Protein AF-A0A7X7E5W5-F1 (afdb_monomer)

Mean predicted aligned error: 4.31 Å

Solvent-accessible surface area (backbone atoms only — not comparable to full-atom values): 12083 Å² total; per-residue (Å²): 120,80,48,77,47,75,42,84,44,44,31,52,87,78,63,53,73,48,76,42,73,44,75,49,74,81,66,77,93,74,71,62,32,33,52,72,65,47,54,39,72,72,59,48,65,47,58,82,56,55,51,36,65,40,90,86,75,60,53,36,28,68,50,45,64,56,83,60,76,69,49,54,61,46,54,72,30,71,69,38,53,47,48,61,67,39,81,77,43,53,72,68,24,21,38,26,45,44,27,18,52,45,29,46,75,73,68,37,21,28,62,18,12,49,28,17,44,53,19,17,52,49,17,53,80,71,68,33,58,71,41,18,28,53,24,25,54,54,14,52,55,24,42,54,51,9,51,79,67,77,40,78,78,48,97,41,79,68,52,39,48,46,30,51,32,42,36,27,25,46,46,67,41,40,69,64,19,48,59,51,44,58,57,54,70,74,50,93,71,58,71,70,58,48,38,47,49,54,40,52,49,52,34,46,77,70,67,50,48,71,90,56,45,60,60,63,48,68,70,73,85,123

Secondary structure (DSSP, 8-state):
-EEEEEEEEE-TTT--EEEEEEEEE-----SPPBTT-PPPHHHHHHGGGSSEE-TTT--EESSTT---HHHHHHHHSHHHHHHHT-TTS-HHHHHHHHHHHHHHHTT-HHHHHHHHHHHHHHHHHTT-HHHHHHHHHHHHHHHHHHHHTT---SSSHHHHHHHHHHHHHTTT-HHHHHHHHHHHHTS---HHHHHHHHHHHHHHHTT--S--BTTGGGTT--

Nearest PDB structures (foldseek):
  8rtc-assembly1_A  TM=4.762E-01  e=2.464E+00  Bacillus phage phi3T
  8rst-assembly1_A-2  TM=4.362E-01  e=2.034E+00  Bacillus phage phi3T
  8rsv-assembly2_B  TM=4.421E-01  e=2.239E+00  Bacillus phage phi3T
  8rsu-assembly1_A  TM=4.436E-01  e=2.986E+00  Bacillus phage phi3T
  1hz4-assembly1_A  TM=3.846E-01  e=5.065E+00  Escherichia coli

pLDDT: mean 93.04, std 10.71, range [35.34, 98.88]

Sequence (222 aa):
MTTVFLAEKQCFACGSKSQYPLVDLNLSIIGPRDLDGRPSLIQRSSVYLWVQRCYCCGYCAPEITQGNNDDLEVIDSPEYQKQLNDPDFPETANTFLCHSMIMTNSELFADAGWAKVFAAWICDDNGYKEAAIKCRRMAFQCFTRAKANNQDFGETPSLEKLYLIDILRRSGDLTQAAALCDKELENTHDEQIINLLCYEQELIDNSDCGCHSTTEAEDEEL

Foldseek 3Di:
DKDWDWDWDAAQQPRDIDIAIDIDDPDDQDDFAWLLRQGDDPSNVCLLRQWDADPPQGQIGSHRNDDDPVLNVLSPDPVLVCLCPPPLFDNSLSSLQSVLSRCVSVVVLLSSLVSLCSSLSRCVVVVSLLSSLVSLVSSLVSVVSCVVVVHDNDPDPLSSLSNNLLSCLLNLVLVVSLVSLVVVCVDDDDPLSNLSSVVSNVCSVVSNSDIGTSCVSVPPPD

Radius of gyration: 18.29 Å; Cα contacts (8 Å, |Δi|>4): 339; chains: 1; bounding box: 50×33×50 Å

Structure (mmCIF, N/CA/C/O backbone):
data_AF-A0A7X7E5W5-F1
#
_entry.id   AF-A0A7X7E5W5-F1
#
loop_
_atom_site.group_PDB
_atom_site.id
_atom_site.type_symbol
_atom_site.label_atom_id
_atom_site.label_alt_id
_atom_site.label_comp_id
_atom_site.label_asym_id
_atom_site.label_entity_id
_atom_site.label_seq_id
_atom_site.pdbx_PDB_ins_code
_atom_site.Cartn_x
_atom_site.Cartn_y
_atom_site.Cartn_z
_atom_site.occupancy
_atom_site.B_iso_or_equiv
_atom_site.auth_seq_id
_atom_site.auth_comp_id
_atom_site.auth_asym_id
_atom_site.auth_atom_id
_atom_site.pdbx_PDB_model_num
ATOM 1 N N . MET A 1 1 ? 18.304 -2.577 21.100 1.00 56.34 1 MET A N 1
ATOM 2 C CA . MET A 1 1 ? 17.292 -3.473 21.702 1.00 56.34 1 MET A CA 1
ATOM 3 C C . MET A 1 1 ? 15.946 -3.005 21.186 1.00 56.34 1 MET A C 1
ATOM 5 O O . MET A 1 1 ? 15.705 -1.808 21.255 1.00 56.34 1 MET A O 1
ATOM 9 N N . THR A 1 2 ? 15.142 -3.895 20.606 1.00 67.62 2 THR A N 1
ATOM 10 C CA . THR A 1 2 ? 13.771 -3.569 20.187 1.00 67.62 2 THR A CA 1
ATOM 11 C C . THR A 1 2 ? 12.850 -3.823 21.365 1.00 67.62 2 THR A C 1
ATOM 13 O O . THR A 1 2 ? 12.832 -4.940 21.883 1.00 67.62 2 THR A O 1
ATOM 16 N N . THR A 1 3 ? 12.106 -2.807 21.786 1.00 76.25 3 THR A N 1
ATOM 17 C CA . THR A 1 3 ? 11.157 -2.928 22.896 1.00 76.25 3 THR A CA 1
ATOM 18 C C . THR A 1 3 ? 9.758 -2.671 22.366 1.00 76.25 3 THR A C 1
ATOM 20 O O . THR A 1 3 ? 9.501 -1.625 21.771 1.00 76.25 3 THR A O 1
ATOM 23 N N . VAL A 1 4 ? 8.860 -3.630 22.590 1.00 81.44 4 VAL A N 1
ATOM 24 C CA . VAL A 1 4 ? 7.424 -3.449 22.373 1.00 81.44 4 VAL A CA 1
ATOM 25 C C . VAL A 1 4 ? 6.782 -3.205 23.730 1.00 81.44 4 VAL A C 1
ATOM 27 O O . VAL A 1 4 ? 6.972 -3.995 24.655 1.00 81.44 4 VAL A O 1
ATOM 30 N N . PHE A 1 5 ? 6.037 -2.114 23.859 1.00 87.50 5 PHE A N 1
ATOM 31 C CA . PHE A 1 5 ? 5.294 -1.789 25.074 1.00 87.50 5 PHE A CA 1
ATOM 32 C C . PHE A 1 5 ? 3.872 -1.353 24.731 1.00 87.50 5 PHE A C 1
ATOM 34 O O . PHE A 1 5 ? 3.592 -0.927 23.614 1.00 87.50 5 PHE A O 1
ATOM 41 N N . LEU A 1 6 ? 2.961 -1.488 25.692 1.00 92.31 6 LEU A N 1
ATOM 42 C CA . LEU A 1 6 ? 1.572 -1.071 25.530 1.00 92.31 6 LEU A CA 1
ATOM 43 C C . LEU A 1 6 ? 1.390 0.344 26.078 1.00 92.31 6 LEU A C 1
ATOM 45 O O . LEU A 1 6 ? 1.790 0.628 27.207 1.00 92.31 6 LEU A O 1
ATOM 49 N N . ALA A 1 7 ? 0.747 1.207 25.299 1.00 93.38 7 ALA A N 1
ATOM 50 C CA . ALA A 1 7 ? 0.337 2.538 25.728 1.00 93.38 7 ALA A CA 1
ATOM 51 C C . ALA A 1 7 ? -1.190 2.653 25.717 1.00 93.38 7 ALA A C 1
ATOM 53 O O . ALA A 1 7 ? -1.835 2.279 24.735 1.00 93.38 7 ALA A O 1
ATOM 54 N N . GLU A 1 8 ? -1.771 3.180 26.799 1.00 96.81 8 GLU A N 1
ATOM 55 C CA . GLU A 1 8 ? -3.183 3.571 26.801 1.00 96.81 8 GLU A CA 1
ATOM 56 C C . GLU A 1 8 ? -3.355 4.812 25.923 1.00 96.81 8 GLU A C 1
ATOM 58 O O . GLU A 1 8 ? -2.690 5.829 26.131 1.00 96.81 8 GLU A O 1
ATOM 63 N N . LYS A 1 9 ? -4.264 4.730 24.954 1.00 97.06 9 LYS A N 1
ATOM 64 C CA . LYS A 1 9 ? -4.629 5.837 24.073 1.00 97.06 9 LYS A CA 1
ATOM 65 C C . LYS A 1 9 ? -6.139 5.965 23.983 1.00 97.06 9 LYS A C 1
ATOM 67 O O . LYS A 1 9 ? -6.868 4.972 24.044 1.00 97.06 9 LYS A O 1
ATOM 72 N N . GLN A 1 10 ? -6.596 7.200 23.821 1.00 97.94 10 GLN A N 1
ATOM 73 C CA . GLN A 1 10 ? -8.000 7.523 23.620 1.00 97.94 10 GLN A CA 1
ATOM 74 C C . GLN A 1 10 ? -8.274 7.713 22.128 1.00 97.94 10 GLN A C 1
ATOM 76 O O . GLN A 1 10 ? -7.600 8.499 21.475 1.00 97.94 10 GLN A O 1
ATOM 81 N N . CYS A 1 11 ? -9.254 6.997 21.587 1.00 98.12 11 CYS A N 1
ATOM 82 C CA . CYS A 1 11 ? -9.654 7.150 20.195 1.00 98.12 11 CYS A CA 1
ATOM 83 C C . CYS A 1 11 ? -10.214 8.555 19.951 1.00 98.12 11 CYS A C 1
ATOM 85 O O . CYS A 1 11 ? -11.138 8.967 20.652 1.00 98.12 11 CYS A O 1
ATOM 87 N N . PHE A 1 12 ? -9.697 9.244 18.934 1.00 97.94 12 PHE A N 1
ATOM 88 C CA . PHE A 1 12 ? -10.188 10.547 18.496 1.00 97.94 12 PHE A CA 1
ATOM 89 C C . PHE A 1 12 ? -11.687 10.506 18.156 1.00 97.94 12 PHE A C 1
ATOM 91 O O . PHE A 1 12 ? -12.447 11.345 18.628 1.00 97.94 12 PHE A O 1
ATOM 98 N N . ALA A 1 13 ? -12.124 9.484 17.411 1.00 97.38 13 ALA A N 1
ATOM 99 C CA . ALA A 1 13 ? -13.479 9.422 16.871 1.00 97.38 13 ALA A CA 1
ATOM 100 C C . ALA A 1 13 ? -14.573 9.128 17.912 1.00 97.38 13 ALA A C 1
ATOM 102 O O . ALA A 1 13 ? -15.611 9.781 17.920 1.00 97.38 13 ALA A O 1
ATOM 103 N N . CYS A 1 14 ? -14.370 8.144 18.796 1.00 97.00 14 CYS A N 1
ATOM 104 C CA . CYS A 1 14 ? -15.405 7.729 19.760 1.00 97.00 14 CYS A CA 1
ATOM 105 C C . CYS A 1 14 ? -15.046 7.974 21.230 1.00 97.00 14 CYS A C 1
ATOM 107 O O . CYS A 1 14 ? -15.838 7.667 22.120 1.00 97.00 14 CYS A O 1
ATOM 109 N N . GLY A 1 15 ? -13.838 8.460 21.523 1.00 97.12 15 GLY A N 1
ATOM 110 C CA . GLY A 1 15 ? -13.382 8.708 22.889 1.00 97.12 15 GLY A CA 1
ATOM 111 C C . GLY A 1 15 ? -13.113 7.452 23.727 1.00 97.12 15 GLY A C 1
ATOM 112 O O . GLY A 1 15 ? -12.778 7.591 24.904 1.00 97.12 15 GLY A O 1
ATOM 113 N N . SER A 1 16 ? -13.241 6.240 23.169 1.00 97.25 16 SER A N 1
ATOM 114 C CA . SER A 1 16 ? -12.939 5.000 23.897 1.00 97.25 16 SER A CA 1
ATOM 115 C C . SER A 1 16 ? -11.441 4.868 24.169 1.00 97.25 16 SER A C 1
ATOM 117 O O . SER A 1 16 ? -10.606 5.274 23.360 1.00 97.25 16 SER A O 1
ATOM 119 N N . LYS A 1 17 ? -11.090 4.302 25.324 1.00 97.50 17 LYS A N 1
ATOM 120 C CA . LYS A 1 17 ? -9.700 4.054 25.713 1.00 97.50 17 LYS A CA 1
ATOM 121 C C . LYS A 1 17 ? -9.331 2.602 25.447 1.00 97.50 17 LYS A C 1
ATOM 123 O O . LYS A 1 17 ? -10.096 1.707 25.794 1.00 97.50 17 LYS A O 1
ATOM 128 N N . SER A 1 18 ? -8.161 2.376 24.861 1.00 95.75 18 SER A N 1
ATOM 129 C CA . SER A 1 18 ? -7.607 1.039 24.642 1.00 95.75 18 SER A CA 1
ATOM 130 C C . SER A 1 18 ? -6.083 1.061 24.746 1.00 95.75 18 SER A C 1
ATOM 132 O O . SER A 1 18 ? -5.466 2.127 24.747 1.00 95.75 18 SER A O 1
ATOM 134 N N . GLN A 1 19 ? -5.480 -0.119 24.842 1.00 94.56 19 GLN A N 1
ATOM 135 C CA . GLN A 1 19 ? -4.034 -0.300 24.853 1.00 94.56 19 GLN A CA 1
ATOM 136 C C . GLN A 1 19 ? -3.538 -0.651 23.453 1.00 94.56 19 GLN A C 1
ATOM 138 O O . GLN A 1 19 ? -4.051 -1.578 22.829 1.00 94.56 19 GLN A O 1
ATOM 143 N N . TYR A 1 20 ? -2.522 0.069 22.984 1.00 93.00 20 TYR A N 1
ATOM 144 C CA . TYR A 1 20 ? -1.916 -0.149 21.674 1.00 93.00 20 TYR A CA 1
ATOM 145 C C . TYR A 1 20 ? -0.440 -0.516 21.819 1.00 93.00 20 TYR A C 1
ATOM 147 O O . TYR A 1 20 ? 0.265 0.125 22.605 1.00 93.00 20 TYR A O 1
ATOM 155 N N . PRO A 1 21 ? 0.040 -1.525 21.074 1.00 90.44 21 PRO A N 1
ATOM 156 C CA . PRO A 1 21 ? 1.461 -1.822 20.986 1.00 90.44 21 PRO A CA 1
ATOM 157 C C . PRO A 1 21 ? 2.198 -0.688 20.274 1.00 90.44 21 PRO A C 1
ATOM 159 O O . PRO A 1 21 ? 1.831 -0.283 19.173 1.00 90.44 21 PRO A O 1
ATOM 162 N N . LEU A 1 22 ? 3.258 -0.196 20.903 1.00 85.25 22 LEU A N 1
ATOM 163 C CA . LEU A 1 22 ? 4.217 0.732 20.322 1.00 85.25 22 LEU A CA 1
ATOM 164 C C . LEU A 1 22 ? 5.571 0.042 20.230 1.00 85.25 22 LEU A C 1
ATOM 166 O O . LEU A 1 22 ? 5.952 -0.716 21.126 1.00 85.25 22 LEU A O 1
ATOM 170 N N . VAL A 1 23 ? 6.292 0.315 19.145 1.00 79.88 23 VAL A N 1
ATOM 171 C CA . VAL A 1 23 ? 7.647 -0.195 18.941 1.00 79.88 23 VAL A CA 1
ATOM 172 C C . VAL A 1 23 ? 8.621 0.961 19.025 1.00 79.88 23 VAL A C 1
ATOM 174 O O . VAL A 1 23 ? 8.535 1.905 18.246 1.00 79.88 23 VAL A O 1
ATOM 177 N N . ASP A 1 24 ? 9.575 0.854 19.941 1.00 71.38 24 ASP A N 1
ATOM 178 C CA . ASP A 1 24 ? 10.776 1.679 19.908 1.00 71.38 24 ASP A CA 1
ATOM 179 C C . ASP A 1 24 ? 11.854 0.945 19.095 1.00 71.38 24 ASP A C 1
ATOM 181 O O . ASP A 1 24 ? 12.419 -0.070 19.529 1.00 71.38 24 ASP A O 1
ATOM 185 N N . LEU A 1 25 ? 12.088 1.430 17.873 1.00 64.56 25 LEU A N 1
ATOM 186 C CA . LEU A 1 25 ? 13.099 0.914 16.957 1.00 64.56 25 LEU A CA 1
ATOM 187 C C . LEU A 1 25 ? 14.353 1.789 17.021 1.00 64.56 25 LEU A C 1
ATOM 189 O O . LEU A 1 25 ? 14.562 2.665 16.193 1.00 64.56 25 LEU A O 1
ATOM 193 N N . ASN A 1 26 ? 15.250 1.480 17.955 1.00 57.84 26 ASN A N 1
ATOM 194 C CA . ASN A 1 26 ? 16.592 2.079 18.007 1.00 57.84 26 ASN A CA 1
ATOM 195 C C . ASN A 1 26 ? 17.573 1.514 16.950 1.00 57.84 26 ASN A C 1
ATOM 197 O O . ASN A 1 26 ? 18.779 1.725 17.053 1.00 57.84 26 ASN A O 1
ATOM 201 N N . LEU A 1 27 ? 17.099 0.732 15.974 1.00 55.81 27 LEU A N 1
ATOM 202 C CA . LEU A 1 27 ? 17.938 0.095 14.954 1.00 55.81 27 LEU A CA 1
ATOM 203 C C . LEU A 1 27 ? 17.779 0.813 13.612 1.00 55.81 27 LEU A C 1
ATOM 205 O O . LEU A 1 27 ? 16.669 0.936 13.093 1.00 55.81 27 LEU A O 1
ATOM 209 N N . SER A 1 28 ? 18.906 1.251 13.050 1.00 55.91 28 SER A N 1
ATOM 210 C CA . SER A 1 28 ? 19.000 1.736 11.675 1.00 55.91 28 SER A CA 1
ATOM 211 C C . SER A 1 28 ? 18.636 0.628 10.684 1.00 55.91 28 SER A C 1
ATOM 213 O O . SER A 1 28 ? 18.890 -0.549 10.946 1.00 55.91 28 SER A O 1
ATOM 215 N N . ILE A 1 29 ? 18.075 1.012 9.535 1.00 58.19 29 ILE A N 1
ATOM 216 C CA . ILE A 1 29 ? 17.839 0.116 8.396 1.00 58.19 29 ILE A CA 1
ATOM 217 C C . ILE A 1 29 ? 19.192 -0.462 7.977 1.00 58.19 29 ILE A C 1
ATOM 219 O O . ILE A 1 29 ? 20.070 0.285 7.555 1.00 58.19 29 ILE A O 1
ATOM 223 N N . ILE A 1 30 ? 19.382 -1.770 8.139 1.00 63.66 30 ILE A N 1
ATOM 224 C CA . ILE A 1 30 ? 20.563 -2.478 7.642 1.00 63.66 30 ILE A CA 1
ATOM 225 C C . ILE A 1 30 ? 20.046 -3.633 6.795 1.00 63.66 30 ILE A C 1
ATOM 227 O O . ILE A 1 30 ? 19.531 -4.606 7.337 1.00 63.66 30 ILE A O 1
ATOM 231 N N . GLY A 1 31 ? 20.172 -3.506 5.479 1.00 71.50 31 GLY A N 1
ATOM 232 C CA . GLY A 1 31 ? 19.811 -4.544 4.518 1.00 71.50 31 GLY A CA 1
ATOM 233 C C . GLY A 1 31 ? 19.056 -3.993 3.308 1.00 71.50 31 GLY A C 1
ATOM 234 O O . GLY A 1 31 ? 18.566 -2.860 3.358 1.00 71.50 31 GLY A O 1
ATOM 235 N N . PRO A 1 32 ? 18.958 -4.790 2.232 1.00 79.25 32 PRO A N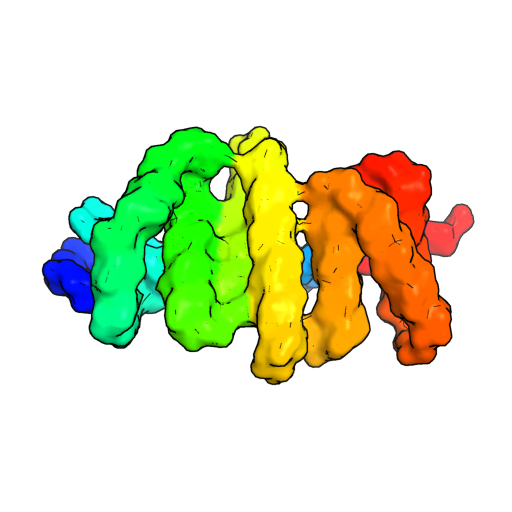 1
ATOM 236 C CA . PRO A 1 32 ? 18.284 -4.390 1.002 1.00 79.25 32 PRO A CA 1
ATOM 237 C C . PRO A 1 32 ? 16.786 -4.161 1.225 1.00 79.25 32 PRO A C 1
ATOM 239 O O . PRO A 1 32 ? 16.224 -4.581 2.243 1.00 79.25 32 PRO A O 1
ATOM 242 N N . ARG A 1 33 ? 16.149 -3.460 0.287 1.00 88.19 33 ARG A N 1
ATOM 243 C CA . ARG A 1 33 ? 14.691 -3.309 0.237 1.00 88.19 33 ARG A CA 1
ATOM 244 C C . ARG A 1 33 ? 14.129 -4.219 -0.852 1.00 88.19 33 ARG A C 1
ATOM 246 O O . ARG A 1 33 ? 14.851 -4.588 -1.777 1.00 88.19 33 ARG A O 1
ATOM 253 N N . ASP A 1 34 ? 12.857 -4.571 -0.734 1.00 91.88 34 ASP A N 1
ATOM 254 C CA . ASP A 1 34 ? 12.120 -5.144 -1.862 1.00 91.88 34 ASP A CA 1
ATOM 255 C C . ASP A 1 34 ? 11.926 -4.050 -2.937 1.00 91.88 34 ASP A C 1
ATOM 257 O O . ASP A 1 34 ? 12.020 -2.854 -2.630 1.00 91.88 34 ASP A O 1
ATOM 261 N N . LEU A 1 35 ? 11.651 -4.435 -4.186 1.00 92.56 35 LEU A N 1
ATOM 262 C CA . LEU A 1 35 ? 11.462 -3.491 -5.303 1.00 92.56 35 LEU A CA 1
ATOM 263 C C . LEU A 1 35 ? 10.273 -2.530 -5.098 1.00 92.56 35 LEU A C 1
ATOM 265 O O . LEU A 1 35 ? 10.297 -1.414 -5.605 1.00 92.56 35 LEU A O 1
ATOM 269 N N . ASP A 1 36 ? 9.293 -2.893 -4.265 1.00 89.44 36 ASP A N 1
ATOM 270 C CA . ASP A 1 36 ? 8.194 -2.015 -3.821 1.00 89.44 36 ASP A CA 1
ATOM 271 C C . ASP A 1 36 ? 8.549 -1.103 -2.627 1.00 89.44 36 ASP A C 1
ATOM 273 O O . ASP A 1 36 ? 7.678 -0.451 -2.044 1.00 89.44 36 ASP A O 1
ATOM 277 N N . GLY A 1 37 ? 9.821 -1.065 -2.226 1.00 88.19 37 GLY A N 1
ATOM 278 C CA . GLY A 1 37 ? 10.315 -0.250 -1.120 1.00 88.19 37 GLY A CA 1
ATOM 279 C C . GLY A 1 37 ? 10.148 -0.887 0.261 1.00 88.19 37 GLY A C 1
ATOM 280 O O . GLY A 1 37 ? 10.499 -0.250 1.263 1.00 88.19 37 GLY A O 1
ATOM 281 N N . ARG A 1 38 ? 9.658 -2.134 0.364 1.00 90.25 38 ARG A N 1
ATOM 282 C CA . ARG A 1 38 ? 9.518 -2.816 1.658 1.00 90.25 38 ARG A CA 1
ATOM 283 C C . ARG A 1 38 ? 10.875 -2.947 2.359 1.00 90.25 38 ARG A C 1
ATOM 285 O O . ARG A 1 38 ? 11.827 -3.458 1.770 1.00 90.25 38 ARG A O 1
ATOM 292 N N . PRO A 1 39 ? 10.997 -2.527 3.632 1.00 87.44 39 PRO A N 1
ATOM 293 C CA . PRO A 1 39 ? 12.255 -2.636 4.356 1.00 87.44 39 PRO A CA 1
ATOM 294 C C . PRO A 1 39 ? 12.566 -4.089 4.736 1.00 87.44 39 PRO A C 1
ATOM 296 O O . PRO A 1 39 ? 11.674 -4.929 4.877 1.00 87.44 39 PRO A O 1
ATOM 299 N N . SER A 1 40 ? 13.842 -4.368 4.983 1.00 84.12 40 SER A N 1
ATOM 300 C CA . SER A 1 40 ? 14.331 -5.659 5.473 1.00 84.12 40 SER A CA 1
ATOM 301 C C . SER A 1 40 ? 14.206 -5.829 6.998 1.00 84.12 40 SER A C 1
ATOM 303 O O . SER A 1 40 ? 13.900 -4.903 7.759 1.00 84.12 40 SER A O 1
ATOM 305 N N . LEU A 1 41 ? 14.461 -7.062 7.454 1.00 79.75 41 LEU A N 1
ATOM 306 C CA . LEU A 1 41 ? 14.620 -7.452 8.862 1.00 79.75 41 LEU A CA 1
ATOM 307 C C . LEU A 1 41 ? 13.454 -7.012 9.777 1.00 79.75 41 LEU A C 1
ATOM 309 O O . LEU A 1 41 ? 12.285 -7.273 9.501 1.00 79.75 41 LEU A O 1
ATOM 313 N N . ILE A 1 42 ? 13.770 -6.399 10.922 1.00 76.50 42 ILE A N 1
ATOM 314 C CA . ILE A 1 42 ? 12.817 -6.095 11.999 1.00 76.50 42 ILE A CA 1
ATOM 315 C C . ILE A 1 42 ? 11.786 -5.050 11.554 1.00 76.50 42 ILE A C 1
ATOM 317 O O . ILE A 1 42 ? 10.633 -5.120 11.977 1.00 76.50 42 ILE A O 1
ATOM 321 N N . GLN A 1 43 ? 12.160 -4.116 10.674 1.00 78.31 43 GLN A N 1
ATOM 322 C CA . GLN A 1 43 ? 11.219 -3.123 10.149 1.00 78.31 43 GLN A CA 1
ATOM 323 C C . GLN A 1 43 ? 10.164 -3.750 9.239 1.00 78.31 43 GLN A C 1
ATOM 325 O O . GLN A 1 43 ? 9.001 -3.364 9.312 1.00 78.31 43 GLN A O 1
ATOM 330 N N . ARG A 1 44 ? 10.527 -4.789 8.472 1.00 86.06 44 ARG A N 1
ATOM 331 C CA . ARG A 1 44 ? 9.563 -5.588 7.699 1.00 86.06 44 ARG A CA 1
ATOM 332 C C . ARG A 1 44 ? 8.418 -6.096 8.571 1.00 86.06 44 ARG A C 1
ATOM 334 O O . ARG A 1 44 ? 7.272 -6.119 8.139 1.00 86.06 44 ARG A O 1
ATOM 341 N N . SER A 1 45 ? 8.753 -6.523 9.789 1.00 85.75 45 SER A N 1
ATOM 342 C CA . SER A 1 45 ? 7.807 -7.105 10.744 1.00 85.75 45 SER A CA 1
ATOM 343 C C . SER A 1 45 ? 7.028 -6.046 11.528 1.00 85.75 45 SER A C 1
ATOM 345 O O . SER A 1 45 ? 5.947 -6.337 12.033 1.00 85.75 45 SER A O 1
ATOM 347 N N . SER A 1 46 ? 7.543 -4.816 11.642 1.00 87.75 46 SER A N 1
ATOM 348 C CA . SER A 1 46 ? 6.873 -3.752 12.398 1.00 87.75 46 SER A CA 1
ATOM 349 C C . SER A 1 46 ? 5.684 -3.139 11.658 1.00 87.75 46 SER A C 1
ATOM 351 O O . SER A 1 46 ? 4.873 -2.480 12.306 1.00 87.75 46 SER A O 1
ATOM 353 N N . VAL A 1 47 ? 5.528 -3.408 10.353 1.00 91.06 47 VAL A N 1
ATOM 354 C CA . VAL A 1 47 ? 4.406 -2.926 9.524 1.00 91.06 47 VAL A CA 1
ATOM 355 C C . VAL A 1 47 ? 3.037 -3.222 10.140 1.00 91.06 47 VAL A C 1
ATOM 357 O O . VAL A 1 47 ? 2.145 -2.383 10.085 1.00 91.06 47 VAL A O 1
ATOM 360 N N . TYR A 1 48 ? 2.886 -4.349 10.843 1.00 92.62 48 TYR A N 1
ATOM 361 C CA . TYR A 1 48 ? 1.648 -4.724 11.541 1.00 92.62 48 TYR A CA 1
ATOM 362 C C . TYR A 1 48 ? 1.197 -3.713 12.607 1.00 92.62 48 TYR A C 1
ATOM 364 O O . TYR A 1 48 ? 0.070 -3.789 13.088 1.00 92.62 48 TYR A O 1
ATOM 372 N N . LEU A 1 49 ? 2.082 -2.796 13.001 1.00 91.69 49 LEU A N 1
ATOM 373 C CA . LEU A 1 49 ? 1.895 -1.855 14.098 1.00 91.69 49 LEU A CA 1
ATOM 374 C C . LEU A 1 49 ? 1.874 -0.394 13.620 1.00 91.69 49 LEU A C 1
ATOM 376 O O . LEU A 1 49 ? 1.734 0.505 14.446 1.00 91.69 49 LEU A O 1
ATOM 380 N N . TRP A 1 50 ? 2.017 -0.136 12.312 1.00 93.25 50 TRP A N 1
ATOM 381 C CA . TRP A 1 50 ? 2.089 1.232 11.775 1.00 93.25 50 TRP A CA 1
ATOM 382 C C . TRP A 1 50 ? 0.732 1.939 11.720 1.00 93.25 50 TRP A C 1
ATOM 384 O O . TRP A 1 50 ? 0.703 3.164 11.689 1.00 93.25 50 TRP A O 1
ATOM 394 N N . VAL A 1 51 ? -0.380 1.196 11.734 1.00 96.44 51 VAL A N 1
ATOM 395 C CA . VAL A 1 51 ? -1.740 1.750 11.814 1.00 96.44 51 VAL A CA 1
ATOM 396 C C . VAL A 1 51 ? -2.489 1.091 12.966 1.00 96.44 51 VAL A C 1
ATOM 398 O O . VAL A 1 51 ? -2.505 -0.129 13.114 1.00 96.44 51 VAL A O 1
ATOM 401 N N . GLN A 1 52 ? -3.113 1.917 13.798 1.00 97.00 52 GLN A N 1
ATOM 402 C CA . GLN A 1 52 ? -3.930 1.513 14.934 1.00 97.00 52 GLN A CA 1
ATOM 403 C C . GLN A 1 52 ? -5.401 1.482 14.520 1.00 97.00 52 GLN A C 1
ATOM 405 O O . GLN A 1 52 ? -5.869 2.390 13.837 1.00 97.00 52 GLN A O 1
ATOM 410 N N . ARG A 1 53 ? -6.137 0.471 14.992 1.00 97.31 53 ARG A N 1
ATOM 411 C CA . ARG A 1 53 ? -7.588 0.335 14.813 1.00 97.31 53 ARG A CA 1
ATOM 412 C C . ARG A 1 53 ? -8.309 0.476 16.148 1.00 97.31 53 ARG A C 1
ATOM 414 O O . ARG A 1 53 ? -7.995 -0.231 17.105 1.00 97.31 53 ARG A O 1
ATOM 421 N N . CYS A 1 54 ? -9.328 1.325 16.207 1.00 97.56 54 CYS A N 1
ATOM 422 C CA . CYS A 1 54 ? -10.243 1.355 17.341 1.00 97.56 54 CYS A CA 1
ATOM 423 C C . CYS A 1 54 ? -11.232 0.182 17.268 1.00 97.56 54 CYS A C 1
ATOM 425 O O . CYS A 1 54 ? -12.043 0.106 16.350 1.00 97.56 54 CYS A O 1
ATOM 427 N N . TYR A 1 55 ? -11.241 -0.685 18.281 1.00 94.38 55 TYR A N 1
ATOM 428 C CA . TYR A 1 55 ? -12.187 -1.808 18.366 1.00 94.38 55 TYR A CA 1
ATOM 429 C C . TYR A 1 55 ? -13.638 -1.403 18.680 1.00 94.38 55 TYR A C 1
ATOM 431 O O . TYR A 1 55 ? -14.534 -2.233 18.581 1.00 94.38 55 TYR A O 1
ATOM 439 N N . CYS A 1 56 ? -13.879 -0.149 19.078 1.00 96.19 56 CYS A N 1
ATOM 440 C CA . CYS A 1 56 ? -15.222 0.348 19.382 1.00 96.19 56 CYS A CA 1
ATOM 441 C C . CYS A 1 56 ? -15.931 0.895 18.133 1.00 96.19 56 CYS A C 1
ATOM 443 O O . CYS A 1 56 ? -17.058 0.503 17.855 1.00 96.19 56 CYS A O 1
ATOM 445 N N . CYS A 1 57 ? -15.273 1.781 17.372 1.00 96.31 57 CYS A N 1
ATOM 446 C CA . CYS A 1 57 ? -15.879 2.448 16.209 1.00 96.31 57 CYS A CA 1
ATOM 447 C C . CYS A 1 57 ? -15.222 2.117 14.863 1.00 96.31 57 CYS A C 1
ATOM 449 O O . CYS A 1 57 ? -15.708 2.552 13.827 1.00 96.31 57 CYS A O 1
ATOM 451 N N . GLY A 1 58 ? -14.107 1.386 14.853 1.00 97.31 58 GLY A N 1
ATOM 452 C CA . GLY A 1 58 ? -13.411 1.027 13.620 1.00 97.31 58 GLY A CA 1
ATOM 453 C C . GLY A 1 58 ? -12.445 2.073 13.071 1.00 97.31 58 GLY A C 1
ATOM 454 O O . GLY A 1 58 ? -11.766 1.751 12.108 1.00 97.31 58 GLY A O 1
ATOM 455 N N . TYR A 1 59 ? -12.325 3.265 13.673 1.00 98.38 59 TYR A N 1
ATOM 456 C CA . TYR A 1 59 ? -11.389 4.310 13.225 1.00 98.38 59 TYR A CA 1
ATOM 457 C C . TYR A 1 59 ? -9.951 3.781 13.099 1.00 98.38 59 TYR A C 1
ATOM 459 O O . TYR A 1 59 ? -9.459 3.114 14.014 1.00 98.38 59 TYR A O 1
ATOM 467 N N . CYS A 1 60 ? -9.294 4.089 11.978 1.00 98.25 60 CYS A N 1
ATOM 468 C CA . CYS A 1 60 ? -7.972 3.577 11.620 1.00 98.25 60 CYS A CA 1
ATOM 469 C C . CYS A 1 60 ? -6.996 4.725 11.328 1.00 98.25 60 CYS A C 1
ATOM 471 O O . CYS A 1 60 ? -7.185 5.465 10.362 1.00 98.25 60 CYS A O 1
ATOM 473 N N . ALA A 1 61 ? -5.937 4.849 12.128 1.00 97.31 61 ALA A N 1
ATOM 474 C CA . ALA A 1 61 ? -4.916 5.886 11.968 1.00 97.31 61 ALA A CA 1
ATOM 475 C C . ALA A 1 61 ? -3.558 5.450 12.551 1.00 97.31 61 ALA A C 1
ATOM 477 O O . ALA A 1 61 ? -3.538 4.674 13.508 1.00 97.31 61 ALA A O 1
ATOM 478 N N . PRO A 1 62 ? -2.418 5.959 12.045 1.00 95.56 62 PRO A N 1
ATOM 479 C CA . PRO A 1 62 ? -1.106 5.746 12.663 1.00 95.56 62 PRO A CA 1
ATOM 480 C C . PRO A 1 62 ? -1.057 6.186 14.129 1.00 95.56 62 PRO A C 1
ATOM 482 O O . PRO A 1 62 ? -0.456 5.528 14.982 1.00 95.56 62 PRO A O 1
ATOM 485 N N . GLU A 1 63 ? -1.764 7.271 14.439 1.00 95.81 63 GLU A N 1
ATOM 486 C CA . GLU A 1 63 ? -1.974 7.761 15.792 1.00 95.81 63 GLU A CA 1
ATOM 487 C C . GLU A 1 63 ? -3.475 7.869 16.073 1.00 95.81 63 GLU A C 1
ATOM 489 O O . GLU A 1 63 ? -4.140 8.788 15.608 1.00 95.81 63 GLU A O 1
ATOM 494 N N . ILE A 1 64 ? -4.021 6.930 16.854 1.00 96.94 64 ILE A N 1
ATOM 495 C CA . ILE A 1 64 ? -5.467 6.840 17.113 1.00 96.94 64 ILE A CA 1
ATOM 496 C C . ILE A 1 64 ? -6.023 8.052 17.875 1.00 96.94 64 ILE A C 1
ATOM 498 O O . ILE A 1 64 ? -7.234 8.272 17.883 1.00 96.94 64 ILE A O 1
ATOM 502 N N . THR A 1 65 ? -5.152 8.812 18.546 1.00 97.31 65 THR A N 1
ATOM 503 C CA . THR A 1 65 ? -5.511 10.044 19.269 1.00 97.31 65 THR A CA 1
ATOM 504 C C . THR A 1 65 ? -5.645 11.263 18.356 1.00 97.31 65 THR A C 1
ATOM 506 O O . THR A 1 65 ? -6.149 12.294 18.801 1.00 97.31 65 THR A O 1
ATOM 509 N N . GLN A 1 66 ? -5.217 11.160 17.096 1.00 96.06 66 GLN A N 1
ATOM 510 C CA . GLN A 1 66 ? -5.240 12.238 16.111 1.00 96.06 66 GLN A CA 1
ATOM 511 C C . GLN A 1 66 ? -6.270 11.951 15.017 1.00 96.06 66 GLN A C 1
ATOM 513 O O . GLN A 1 66 ? -6.492 10.797 14.653 1.00 96.06 66 GLN A O 1
ATOM 518 N N . GLY A 1 67 ? -6.889 13.008 14.497 1.00 94.31 67 GLY A N 1
ATOM 519 C CA . GLY A 1 67 ? -7.874 12.957 13.420 1.00 94.31 67 GLY A CA 1
ATOM 520 C C . GLY A 1 67 ? -8.500 14.326 13.179 1.00 94.31 67 GLY A C 1
ATOM 521 O O . GLY A 1 67 ? -8.174 15.304 13.862 1.00 94.31 67 GLY A O 1
ATOM 522 N N . ASN A 1 68 ? -9.394 14.395 12.204 1.00 92.94 68 ASN A N 1
ATOM 523 C CA . ASN A 1 68 ? -10.209 15.565 11.900 1.00 92.94 68 ASN A CA 1
ATOM 524 C C . ASN A 1 68 ? -11.703 15.187 11.837 1.00 92.94 68 ASN A C 1
ATOM 526 O O . ASN A 1 68 ? -12.068 14.015 11.870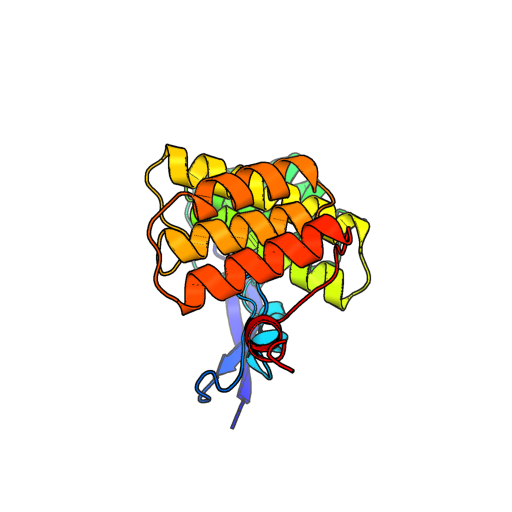 1.00 92.94 68 ASN A O 1
ATOM 530 N N . ASN A 1 69 ? -12.585 16.187 11.792 1.00 92.19 69 ASN A N 1
ATOM 531 C CA . ASN A 1 69 ? -14.030 15.933 11.806 1.00 92.19 69 ASN A CA 1
ATOM 532 C C . ASN A 1 69 ? -14.535 15.243 10.529 1.00 92.19 69 ASN A C 1
ATOM 534 O O . ASN A 1 69 ? -15.507 14.498 10.611 1.00 92.19 69 ASN A O 1
ATOM 538 N N . ASP A 1 70 ? -13.879 15.453 9.388 1.00 94.25 70 ASP A N 1
ATOM 539 C CA . ASP A 1 70 ? -14.274 14.853 8.109 1.00 94.25 70 ASP A CA 1
ATOM 540 C C . ASP A 1 70 ? -14.008 13.337 8.117 1.00 94.25 70 ASP A C 1
ATOM 542 O O . ASP A 1 70 ? -14.746 12.564 7.505 1.00 94.25 70 ASP A O 1
ATOM 546 N N . ASP A 1 71 ? -13.023 12.878 8.898 1.00 95.00 71 ASP A N 1
ATOM 547 C CA . ASP A 1 71 ? -12.764 11.454 9.127 1.00 95.00 71 ASP A CA 1
ATOM 548 C C . ASP A 1 71 ? -13.988 10.737 9.730 1.00 95.00 71 ASP A C 1
ATOM 550 O O . ASP A 1 71 ? -14.200 9.553 9.463 1.00 95.00 71 ASP A O 1
ATOM 554 N N . LEU A 1 72 ? -14.811 11.439 10.525 1.00 95.50 72 LEU A N 1
ATOM 555 C CA . LEU A 1 72 ? -16.010 10.870 11.154 1.00 95.50 72 LEU A CA 1
ATOM 556 C C . LEU A 1 72 ? -17.073 10.500 10.114 1.00 95.50 72 LEU A C 1
ATOM 558 O O . LEU A 1 72 ? -17.711 9.454 10.221 1.00 95.50 72 LEU A O 1
ATOM 562 N N . GLU A 1 73 ? -17.230 11.320 9.076 1.00 95.81 73 GLU A N 1
ATOM 563 C CA . GLU A 1 73 ? -18.162 11.026 7.985 1.00 95.81 73 GLU A CA 1
ATOM 564 C C . GLU A 1 73 ? -17.692 9.813 7.172 1.00 95.81 73 GLU A C 1
ATOM 566 O O . GLU A 1 73 ? -18.499 8.973 6.767 1.00 95.81 73 GLU A O 1
ATOM 571 N N . VAL A 1 74 ? -16.375 9.677 6.981 1.00 97.44 74 VAL A N 1
ATOM 572 C CA . VAL A 1 74 ? -15.785 8.539 6.267 1.00 97.44 74 VAL A CA 1
ATOM 573 C C . VAL A 1 74 ? -16.015 7.237 7.025 1.00 97.44 74 VAL A C 1
ATOM 575 O O . VAL A 1 74 ? -16.423 6.255 6.405 1.00 97.44 74 VAL A O 1
ATOM 578 N N . ILE A 1 75 ? -15.779 7.199 8.342 1.00 97.06 75 ILE A N 1
ATOM 579 C CA . ILE A 1 75 ? -15.949 5.954 9.110 1.00 97.06 75 ILE A CA 1
ATOM 580 C C . ILE A 1 75 ? -17.406 5.496 9.162 1.00 97.06 75 ILE A C 1
ATOM 582 O O . ILE A 1 75 ? -17.652 4.292 9.182 1.00 97.06 75 ILE A O 1
ATOM 586 N N . ASP A 1 76 ? -18.367 6.418 9.134 1.00 96.06 76 ASP A N 1
ATOM 587 C CA . ASP A 1 76 ? -19.794 6.087 9.140 1.00 96.06 76 ASP A CA 1
ATOM 588 C C . ASP A 1 76 ? -20.304 5.638 7.757 1.00 96.06 76 ASP A C 1
ATOM 590 O O . ASP A 1 76 ? -21.415 5.110 7.640 1.00 96.06 76 ASP A O 1
ATOM 594 N N . SER A 1 77 ? -19.497 5.796 6.700 1.00 97.88 77 SER A N 1
ATOM 595 C CA . SER A 1 77 ? -19.888 5.407 5.345 1.00 97.88 77 SER A CA 1
ATOM 596 C C . SER A 1 77 ? -20.073 3.883 5.193 1.00 97.88 77 SER A C 1
ATOM 598 O O . SER A 1 77 ? -19.293 3.088 5.739 1.00 97.88 77 SER A O 1
ATOM 600 N N . PRO A 1 78 ? -21.072 3.428 4.407 1.00 98.12 78 PRO A N 1
ATOM 601 C CA . PRO A 1 78 ? -21.268 2.006 4.123 1.00 98.12 78 PRO A CA 1
ATOM 602 C C . PRO A 1 78 ? -20.045 1.341 3.481 1.00 98.12 78 PRO A C 1
ATOM 604 O O . PRO A 1 78 ? -19.754 0.178 3.761 1.00 98.12 78 PRO A O 1
ATOM 607 N N . GLU A 1 79 ? -19.320 2.066 2.629 1.00 98.25 79 GLU A N 1
ATOM 608 C CA . GLU A 1 79 ? -18.119 1.583 1.953 1.00 98.25 79 GLU A CA 1
ATOM 609 C C . GLU A 1 79 ? -17.006 1.293 2.960 1.00 98.25 79 GLU A C 1
ATOM 611 O O . GLU A 1 79 ? -16.369 0.240 2.883 1.00 98.25 79 GLU A O 1
ATOM 616 N N . TYR A 1 80 ? -16.808 2.189 3.933 1.00 98.56 80 TYR A N 1
ATOM 617 C CA . TYR A 1 80 ? -15.816 2.001 4.985 1.00 98.56 80 TYR A CA 1
ATOM 618 C C . TYR A 1 80 ? -16.170 0.808 5.862 1.00 98.56 80 TYR A C 1
ATOM 620 O O . TYR A 1 80 ? -15.332 -0.062 6.085 1.00 98.56 80 TYR A O 1
ATOM 628 N N . GLN A 1 81 ? -17.423 0.718 6.312 1.00 98.38 81 GLN A N 1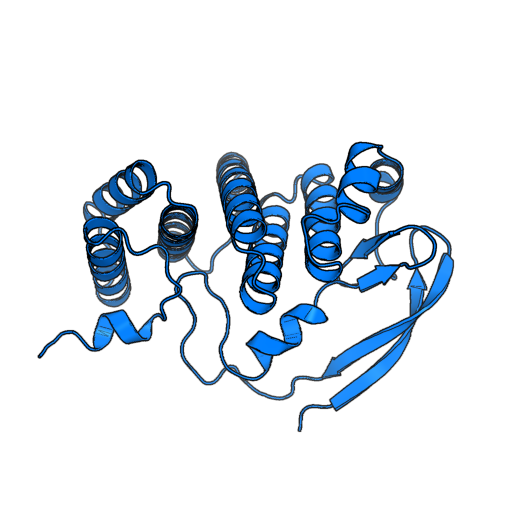
ATOM 629 C CA . GLN A 1 81 ? -17.884 -0.388 7.154 1.00 98.38 81 GLN A CA 1
ATOM 630 C C . GLN A 1 81 ? -17.821 -1.735 6.433 1.00 98.38 81 GLN A C 1
ATOM 632 O O . GLN A 1 81 ? -17.535 -2.761 7.056 1.00 98.38 81 GLN A O 1
ATOM 637 N N . LYS A 1 82 ? -18.039 -1.744 5.114 1.00 98.56 82 LYS A N 1
ATOM 638 C CA . LYS A 1 82 ? -17.840 -2.933 4.290 1.00 98.56 82 LYS A CA 1
ATOM 639 C C . LYS A 1 82 ? -16.369 -3.344 4.262 1.00 98.56 82 LYS A C 1
ATOM 641 O O . LYS A 1 82 ? -16.090 -4.503 4.541 1.00 98.56 82 LYS A O 1
ATOM 646 N N . GLN A 1 83 ? -15.450 -2.420 3.971 1.00 98.69 83 GLN A N 1
ATOM 647 C CA . GLN A 1 83 ? -14.014 -2.721 3.938 1.00 98.69 83 GLN A CA 1
ATOM 648 C C . GLN A 1 83 ? -13.497 -3.167 5.309 1.00 98.69 83 GLN A C 1
ATOM 650 O O . GLN A 1 83 ? -12.764 -4.143 5.405 1.00 98.69 83 GLN A O 1
ATOM 655 N N . LEU A 1 84 ? -13.916 -2.492 6.379 1.00 98.50 84 LEU A N 1
ATOM 656 C CA . LEU A 1 84 ? -13.500 -2.769 7.753 1.00 98.50 84 LEU A CA 1
ATOM 657 C C . LEU A 1 84 ? -13.771 -4.221 8.179 1.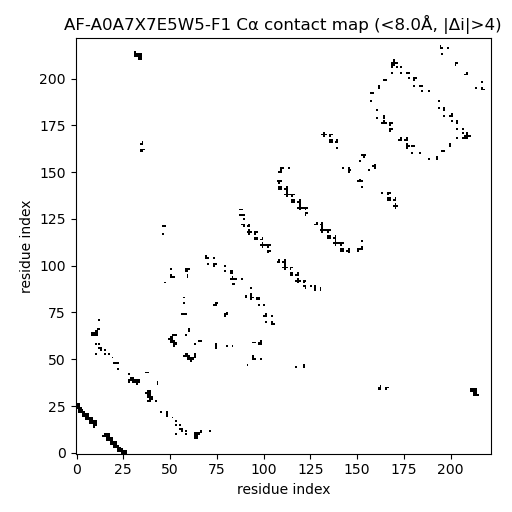00 98.50 84 LEU A C 1
ATOM 659 O O . LEU A 1 84 ? -13.046 -4.779 9.008 1.00 98.50 84 LEU A O 1
ATOM 663 N N . ASN A 1 85 ? -1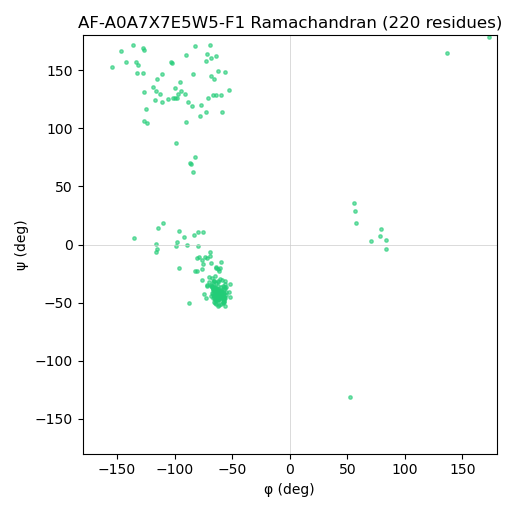4.829 -4.814 7.625 1.00 98.06 85 ASN A N 1
ATOM 664 C CA . ASN A 1 85 ? -15.320 -6.143 7.968 1.00 98.06 85 ASN A CA 1
ATOM 665 C C . ASN A 1 85 ? -15.196 -7.142 6.806 1.00 98.06 85 ASN A C 1
ATOM 667 O O . ASN A 1 85 ? -15.830 -8.196 6.855 1.00 98.06 85 ASN A O 1
ATOM 671 N N . ASP A 1 86 ? -14.421 -6.824 5.764 1.00 98.50 86 ASP A N 1
ATOM 672 C CA . ASP A 1 86 ? -14.292 -7.676 4.582 1.00 98.50 86 ASP A CA 1
ATOM 673 C C . ASP A 1 86 ? -13.449 -8.928 4.903 1.00 98.50 86 ASP A C 1
ATOM 675 O O . ASP A 1 86 ? -12.255 -8.796 5.193 1.00 98.50 86 ASP A O 1
ATOM 679 N N . PRO A 1 87 ? -14.027 -10.145 4.872 1.00 97.94 87 PRO A N 1
ATOM 680 C CA . PRO A 1 87 ? -13.301 -11.370 5.194 1.00 97.94 87 PRO A CA 1
ATOM 681 C C . PRO A 1 87 ? -12.311 -11.802 4.101 1.00 97.94 87 PRO A C 1
ATOM 683 O O . PRO A 1 87 ? -11.503 -12.696 4.352 1.00 97.94 87 PRO A O 1
ATOM 686 N N . ASP A 1 88 ? -12.346 -11.191 2.911 1.00 98.31 88 ASP A N 1
ATOM 687 C CA . ASP A 1 88 ? -11.380 -11.467 1.840 1.00 98.31 88 ASP A CA 1
ATOM 688 C C . ASP A 1 88 ? -9.970 -10.946 2.176 1.00 98.31 88 ASP A C 1
ATOM 690 O O . ASP A 1 88 ? -9.019 -11.248 1.454 1.00 98.31 88 ASP A O 1
ATOM 694 N N . PHE A 1 89 ? -9.820 -10.162 3.248 1.00 98.62 89 PHE A N 1
ATOM 695 C CA . PHE A 1 89 ? -8.568 -9.537 3.663 1.00 98.62 89 PHE A CA 1
ATOM 696 C C . PHE A 1 89 ? -8.253 -9.859 5.134 1.00 98.62 89 PHE A C 1
ATOM 698 O O . PHE A 1 89 ? -9.162 -9.939 5.965 1.00 98.62 89 PHE A O 1
ATOM 705 N N . PRO A 1 90 ? -6.965 -9.968 5.512 1.00 98.25 90 PRO A N 1
ATOM 706 C CA . PRO A 1 90 ? -6.567 -9.965 6.916 1.00 98.25 90 PRO A CA 1
ATOM 707 C C . PRO A 1 90 ? -7.063 -8.710 7.645 1.00 98.25 90 PRO A C 1
ATOM 709 O O . PRO A 1 90 ? -7.079 -7.617 7.079 1.00 98.25 90 PRO A O 1
ATOM 712 N N . GLU A 1 91 ? -7.366 -8.827 8.938 1.00 97.50 91 GLU A N 1
ATOM 713 C CA . GLU A 1 91 ? -7.866 -7.702 9.743 1.00 97.50 91 GLU A CA 1
ATOM 714 C C . GLU A 1 91 ? -6.926 -6.480 9.715 1.00 97.50 91 GLU A C 1
ATOM 716 O O . GLU A 1 91 ? -7.356 -5.331 9.573 1.00 97.50 91 GLU A O 1
ATOM 721 N N . THR A 1 92 ? -5.616 -6.724 9.792 1.00 97.50 92 THR A N 1
ATOM 722 C CA . THR A 1 92 ? -4.603 -5.668 9.696 1.00 97.50 92 THR A CA 1
ATOM 723 C C . THR A 1 92 ? -4.561 -5.051 8.295 1.00 97.50 92 THR A C 1
ATOM 725 O O . THR A 1 92 ? -4.401 -3.841 8.177 1.00 97.50 92 THR A O 1
ATOM 728 N N . ALA A 1 93 ? -4.780 -5.825 7.227 1.00 98.56 93 ALA A N 1
ATOM 729 C CA . ALA A 1 93 ? -4.875 -5.272 5.874 1.00 98.56 93 ALA A CA 1
ATOM 730 C C . ALA A 1 93 ? -6.121 -4.382 5.728 1.00 98.56 93 ALA A C 1
ATOM 732 O O . ALA A 1 93 ? -6.012 -3.273 5.209 1.00 98.56 93 ALA A O 1
ATOM 733 N N . ASN A 1 94 ? -7.270 -4.800 6.274 1.00 98.69 94 ASN A N 1
ATOM 734 C CA . ASN A 1 94 ? -8.471 -3.958 6.342 1.00 98.69 94 ASN A CA 1
ATOM 735 C C . ASN A 1 94 ? -8.212 -2.653 7.093 1.00 98.69 94 ASN A C 1
ATOM 737 O O . ASN A 1 94 ? -8.637 -1.596 6.641 1.00 98.69 94 ASN A O 1
ATOM 741 N N . THR A 1 95 ? -7.454 -2.702 8.189 1.00 98.62 95 THR A N 1
ATOM 742 C CA . THR A 1 95 ? -7.056 -1.509 8.953 1.00 98.62 95 THR A CA 1
ATOM 743 C C . THR A 1 95 ? -6.303 -0.498 8.076 1.00 98.62 95 THR A C 1
ATOM 745 O O . THR A 1 95 ? -6.621 0.693 8.077 1.00 98.62 95 THR A O 1
ATOM 748 N N . PHE A 1 96 ? -5.354 -0.962 7.259 1.00 98.81 96 PHE A N 1
ATOM 749 C CA . PHE A 1 96 ? -4.643 -0.114 6.298 1.00 98.81 96 PHE A CA 1
ATOM 750 C C . PHE A 1 96 ? -5.538 0.397 5.160 1.00 98.81 96 PHE A C 1
ATOM 752 O O . PHE A 1 96 ? -5.456 1.569 4.795 1.00 98.81 96 PHE A O 1
ATOM 759 N N . LEU A 1 97 ? -6.413 -0.445 4.605 1.00 98.88 97 LEU A N 1
ATOM 760 C CA . LEU A 1 97 ? -7.337 -0.041 3.540 1.00 98.88 97 LEU A CA 1
ATOM 761 C C . LEU A 1 97 ? -8.337 1.014 4.029 1.00 98.88 97 LEU A C 1
ATOM 763 O O . LEU A 1 97 ? -8.553 2.014 3.349 1.00 98.88 97 LEU A O 1
ATOM 767 N N . CYS A 1 98 ? -8.868 0.854 5.237 1.00 98.75 98 CYS A N 1
ATOM 768 C CA . CYS A 1 98 ? -9.699 1.848 5.907 1.00 98.75 98 CYS A CA 1
ATOM 769 C C . CYS A 1 98 ? -8.940 3.160 6.145 1.00 98.75 98 CYS A C 1
ATOM 771 O O . CYS A 1 98 ? -9.464 4.233 5.853 1.00 98.75 98 CYS A O 1
ATOM 773 N N . HIS A 1 99 ? -7.687 3.099 6.604 1.00 98.69 99 HIS A N 1
ATOM 774 C CA . HIS A 1 99 ? -6.855 4.298 6.725 1.00 98.69 99 HIS A CA 1
ATOM 775 C C . HIS A 1 99 ? -6.637 4.989 5.364 1.00 98.69 99 HIS A C 1
ATOM 777 O O . HIS A 1 99 ? -6.763 6.207 5.254 1.00 98.69 99 HIS A O 1
ATOM 783 N N . SER A 1 100 ? -6.422 4.216 4.295 1.00 98.75 100 SER A N 1
ATOM 784 C CA . SER A 1 100 ? -6.317 4.732 2.927 1.00 98.75 100 SER A CA 1
ATOM 785 C C . SER A 1 100 ? -7.579 5.475 2.469 1.00 98.75 100 SER A C 1
ATOM 787 O O . SER A 1 100 ? -7.475 6.476 1.759 1.00 98.75 100 SER A O 1
ATOM 789 N N . MET A 1 101 ? -8.773 5.023 2.868 1.00 98.69 101 MET A N 1
ATOM 790 C CA . MET A 1 101 ? -10.034 5.711 2.550 1.00 98.69 101 MET A CA 1
ATOM 791 C C . MET A 1 101 ? -10.108 7.089 3.213 1.00 98.69 101 MET A C 1
ATOM 793 O O . MET A 1 101 ? -10.482 8.056 2.553 1.00 98.69 101 MET A O 1
ATOM 797 N N . ILE A 1 102 ? -9.673 7.192 4.472 1.00 98.38 102 ILE A N 1
ATOM 798 C CA . ILE A 1 102 ? -9.610 8.458 5.217 1.00 98.38 102 ILE A CA 1
ATOM 799 C C . ILE A 1 102 ? -8.627 9.431 4.545 1.00 98.38 102 ILE A C 1
ATOM 801 O O . ILE A 1 102 ? -8.977 10.576 4.258 1.00 98.38 102 ILE A O 1
ATOM 805 N N . MET A 1 103 ? -7.428 8.957 4.190 1.00 98.19 103 MET A N 1
ATOM 806 C CA . MET A 1 103 ? -6.437 9.767 3.465 1.00 98.19 103 MET A CA 1
ATOM 807 C C . MET A 1 103 ? -6.945 10.198 2.082 1.00 98.19 103 MET A C 1
ATOM 809 O O . MET A 1 103 ? -6.749 11.340 1.678 1.00 98.19 103 MET A O 1
ATOM 813 N N . THR A 1 104 ? -7.667 9.321 1.376 1.00 98.00 104 THR A N 1
ATOM 814 C CA . THR A 1 104 ? -8.267 9.644 0.069 1.00 98.00 104 THR A CA 1
ATOM 815 C C . THR A 1 104 ? -9.310 10.759 0.183 1.00 98.00 104 THR A C 1
ATOM 817 O O . THR A 1 104 ? -9.370 11.608 -0.706 1.00 98.00 104 THR A O 1
ATOM 820 N N . ASN A 1 105 ? -10.114 10.771 1.254 1.00 97.31 105 ASN A N 1
ATOM 821 C CA . ASN A 1 105 ? -11.089 11.834 1.519 1.00 97.31 105 ASN A CA 1
ATOM 822 C C . ASN A 1 105 ? -10.410 13.183 1.791 1.00 97.31 105 ASN A C 1
ATOM 824 O O . ASN A 1 105 ? -10.871 14.210 1.311 1.00 97.31 105 ASN A O 1
ATOM 828 N N . SER A 1 106 ? -9.267 13.157 2.479 1.00 96.38 106 SER A N 1
ATOM 829 C CA . SER A 1 106 ? -8.427 14.336 2.738 1.00 96.38 106 SER A CA 1
ATOM 830 C C . SER A 1 106 ? -7.539 14.740 1.548 1.00 96.38 106 SER A C 1
ATOM 832 O O . SER A 1 106 ? -6.624 15.542 1.704 1.00 96.38 106 SER A O 1
ATOM 834 N N . GLU A 1 107 ? -7.761 14.151 0.369 1.00 97.50 107 GLU A N 1
ATOM 835 C CA . GLU A 1 107 ? -6.959 14.341 -0.847 1.00 97.50 107 GLU A CA 1
ATOM 836 C C . GLU A 1 107 ? -5.460 14.012 -0.699 1.00 97.50 107 GLU A C 1
ATOM 838 O O . GLU A 1 107 ? -4.653 14.384 -1.547 1.00 97.50 107 GLU A O 1
ATOM 843 N N . LEU A 1 108 ? -5.072 13.248 0.325 1.00 98.06 108 LEU A N 1
ATOM 844 C CA . LEU A 1 108 ? -3.711 12.750 0.549 1.00 98.06 108 LEU A CA 1
ATOM 845 C C . LEU A 1 108 ? -3.507 11.435 -0.217 1.00 98.06 108 LEU A C 1
ATOM 847 O O . LEU A 1 108 ? -3.465 10.338 0.345 1.00 98.06 108 LEU A O 1
ATOM 851 N N . PHE A 1 109 ? -3.451 11.525 -1.544 1.00 98.62 109 PHE A N 1
ATOM 852 C CA . PHE A 1 109 ? -3.432 10.360 -2.430 1.00 98.62 109 PHE A CA 1
ATOM 853 C C . PHE A 1 109 ? -2.129 9.561 -2.361 1.00 98.62 109 PHE A C 1
ATOM 855 O O . PHE A 1 109 ? -2.178 8.340 -2.520 1.00 98.62 109 PHE A O 1
ATOM 862 N N . ALA A 1 110 ? -0.993 10.220 -2.115 1.00 98.44 110 ALA A N 1
ATOM 863 C CA . ALA A 1 110 ? 0.292 9.550 -1.909 1.00 98.44 110 ALA A CA 1
ATOM 864 C C . ALA A 1 110 ? 0.246 8.633 -0.674 1.00 98.44 110 ALA A C 1
ATOM 866 O O . ALA A 1 110 ? 0.477 7.427 -0.788 1.00 98.44 110 ALA A O 1
ATOM 867 N N . ASP A 1 111 ? -0.163 9.174 0.477 1.00 98.19 111 ASP A N 1
ATOM 868 C CA . ASP A 1 111 ? -0.299 8.418 1.729 1.00 98.19 111 ASP A CA 1
ATOM 869 C C . ASP A 1 111 ? -1.355 7.313 1.611 1.00 98.19 111 ASP A C 1
ATOM 871 O O . ASP A 1 111 ? -1.155 6.178 2.057 1.00 98.19 111 ASP A O 1
ATOM 875 N N . ALA A 1 112 ? -2.468 7.602 0.928 1.00 98.69 112 ALA A N 1
ATOM 876 C CA . ALA A 1 112 ? -3.478 6.600 0.618 1.00 98.69 112 ALA A CA 1
ATOM 877 C C . ALA A 1 112 ? -2.907 5.444 -0.225 1.00 98.69 112 ALA A C 1
ATOM 879 O O . ALA A 1 112 ? -3.268 4.285 0.008 1.00 98.69 112 ALA A O 1
ATOM 880 N N . GLY A 1 113 ? -2.038 5.736 -1.196 1.00 98.62 113 GLY A N 1
ATOM 881 C CA . GLY A 1 113 ? -1.357 4.737 -2.018 1.00 98.62 113 GLY A CA 1
ATOM 882 C C . GLY A 1 113 ? -0.455 3.837 -1.182 1.00 98.62 113 GLY A C 1
ATOM 883 O O . GLY A 1 113 ? -0.599 2.616 -1.233 1.00 98.62 113 GLY A O 1
ATOM 884 N N . TRP A 1 114 ? 0.380 4.423 -0.325 1.00 98.50 114 TRP A N 1
ATOM 885 C CA . TRP A 1 114 ? 1.255 3.669 0.573 1.00 98.50 114 TRP A CA 1
ATOM 886 C C . TRP A 1 114 ? 0.496 2.780 1.548 1.00 98.50 114 TRP A C 1
ATOM 888 O O . TRP A 1 114 ? 0.832 1.607 1.688 1.00 98.50 114 TRP A O 1
ATOM 898 N N . ALA A 1 115 ? -0.592 3.270 2.145 1.00 98.62 115 ALA A N 1
ATOM 899 C CA . ALA A 1 115 ? -1.439 2.437 2.993 1.00 98.62 115 ALA A CA 1
ATOM 900 C C . ALA A 1 115 ? -1.946 1.182 2.247 1.00 98.62 115 ALA A C 1
ATOM 902 O O . ALA A 1 115 ? -1.979 0.091 2.813 1.00 98.62 115 ALA A O 1
ATOM 903 N N . LYS A 1 116 ? -2.267 1.290 0.951 1.00 98.81 116 LYS A N 1
ATOM 904 C CA . LYS A 1 116 ? -2.661 0.138 0.120 1.00 98.81 116 LYS A CA 1
ATOM 905 C C . LYS A 1 116 ? -1.486 -0.787 -0.212 1.00 98.81 116 LYS A C 1
ATOM 907 O O . LYS A 1 116 ? -1.681 -2.000 -0.219 1.00 98.81 116 LYS A O 1
ATOM 912 N N . VAL A 1 117 ? -0.280 -0.259 -0.427 1.00 98.56 117 VAL A N 1
ATOM 913 C CA . VAL A 1 117 ? 0.941 -1.078 -0.566 1.00 98.56 117 VAL A CA 1
ATOM 914 C C . VAL A 1 117 ? 1.194 -1.878 0.715 1.00 98.56 117 VAL A C 1
ATOM 916 O O . VAL A 1 117 ? 1.366 -3.093 0.664 1.00 98.56 117 VAL A O 1
ATOM 919 N N . PHE A 1 118 ? 1.101 -1.238 1.881 1.00 98.38 118 PHE A N 1
ATOM 920 C CA . PHE A 1 118 ? 1.285 -1.904 3.171 1.00 98.38 118 PHE A CA 1
ATOM 921 C C . PHE A 1 118 ? 0.223 -2.983 3.409 1.00 98.38 118 PHE A C 1
ATOM 923 O O . PHE A 1 118 ? 0.546 -4.078 3.866 1.00 98.38 118 PHE A O 1
ATOM 930 N N . ALA A 1 119 ? -1.032 -2.731 3.021 1.00 98.62 119 ALA A N 1
ATOM 931 C CA . ALA A 1 119 ? -2.072 -3.757 3.027 1.00 98.62 119 ALA A CA 1
ATOM 932 C C . ALA A 1 119 ? -1.712 -4.956 2.128 1.00 98.62 119 ALA A C 1
ATOM 934 O O . ALA A 1 119 ? -1.942 -6.099 2.528 1.00 98.62 119 ALA A O 1
ATOM 935 N N . ALA A 1 120 ? -1.109 -4.723 0.955 1.00 98.56 120 ALA A N 1
ATOM 936 C CA . ALA A 1 120 ? -0.646 -5.794 0.073 1.00 98.56 120 ALA A CA 1
ATOM 937 C C . ALA A 1 120 ? 0.457 -6.640 0.729 1.00 98.56 120 ALA A C 1
ATOM 939 O O . ALA A 1 120 ? 0.399 -7.865 0.655 1.00 98.56 120 ALA A O 1
ATOM 940 N N . TRP A 1 121 ? 1.403 -6.013 1.437 1.00 97.56 121 TRP A N 1
ATOM 941 C CA . TRP A 1 121 ? 2.449 -6.722 2.187 1.00 97.56 121 TRP A CA 1
ATOM 942 C C . TRP A 1 121 ? 1.876 -7.623 3.279 1.00 97.56 121 TRP A C 1
ATOM 944 O O . TRP A 1 121 ? 2.289 -8.772 3.414 1.00 97.56 121 TRP A O 1
ATOM 954 N N . ILE A 1 122 ? 0.892 -7.122 4.032 1.00 97.94 122 ILE A N 1
ATOM 955 C CA . ILE A 1 122 ? 0.176 -7.920 5.033 1.00 97.94 122 ILE A CA 1
ATOM 956 C C . ILE A 1 122 ? -0.537 -9.100 4.362 1.00 97.94 122 ILE A C 1
ATOM 958 O O . ILE A 1 122 ? -0.518 -10.214 4.886 1.00 97.94 122 ILE A O 1
ATOM 962 N N . CYS A 1 123 ? -1.161 -8.883 3.203 1.00 98.44 123 CYS A N 1
ATOM 963 C CA . CYS A 1 123 ? -1.819 -9.952 2.460 1.00 98.44 123 CYS A CA 1
ATOM 964 C C . CYS A 1 123 ? -0.822 -11.026 1.999 1.00 98.44 123 CYS A C 1
ATOM 966 O O . CYS A 1 123 ? -1.108 -12.210 2.182 1.00 98.44 123 CYS A O 1
ATOM 968 N N . ASP A 1 124 ? 0.343 -10.639 1.470 1.00 96.94 124 ASP A N 1
ATOM 969 C CA . ASP A 1 124 ? 1.404 -11.573 1.071 1.00 96.94 124 ASP A CA 1
ATOM 970 C C . ASP A 1 124 ? 1.856 -12.442 2.251 1.00 96.94 124 ASP A C 1
ATOM 972 O O . ASP A 1 124 ? 1.860 -13.670 2.152 1.00 96.94 124 ASP A O 1
ATOM 976 N N . ASP A 1 125 ? 2.171 -11.811 3.387 1.00 95.69 125 ASP A N 1
ATOM 977 C CA . ASP A 1 125 ? 2.657 -12.491 4.592 1.00 95.69 125 ASP A CA 1
ATOM 978 C C . ASP A 1 125 ? 1.648 -13.512 5.143 1.00 95.69 125 ASP A C 1
ATOM 980 O O . ASP A 1 125 ? 2.035 -14.511 5.749 1.00 95.69 125 ASP A O 1
ATOM 984 N N . ASN A 1 126 ? 0.351 -13.265 4.936 1.00 96.81 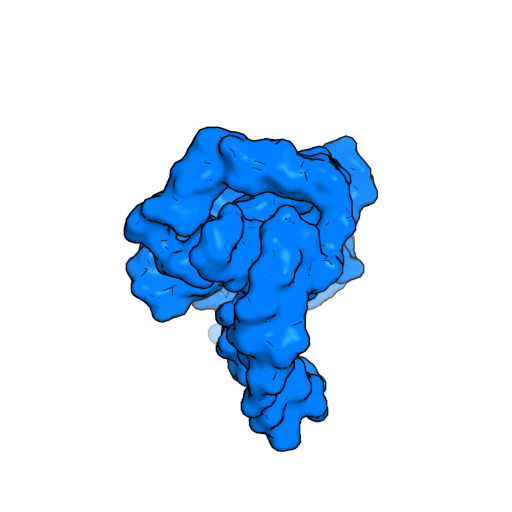126 ASN A N 1
ATOM 985 C CA . ASN A 1 126 ? -0.736 -14.125 5.405 1.00 96.81 126 ASN A CA 1
ATOM 986 C C . ASN A 1 126 ? -1.268 -15.077 4.315 1.00 96.81 126 ASN A C 1
ATOM 988 O O . ASN A 1 126 ? -2.217 -15.819 4.564 1.00 96.81 126 ASN A O 1
ATOM 992 N N . GLY A 1 127 ? -0.688 -15.073 3.109 1.00 97.19 127 GLY A N 1
ATOM 993 C CA . GLY A 1 127 ? -1.073 -15.958 2.004 1.00 97.19 127 GLY A CA 1
ATOM 994 C C . GLY A 1 127 ? -2.331 -15.546 1.223 1.00 97.19 127 GLY A C 1
ATOM 995 O O . GLY A 1 127 ? -2.833 -16.333 0.419 1.00 97.19 127 GLY A O 1
ATOM 996 N N . TYR A 1 128 ? -2.832 -14.321 1.402 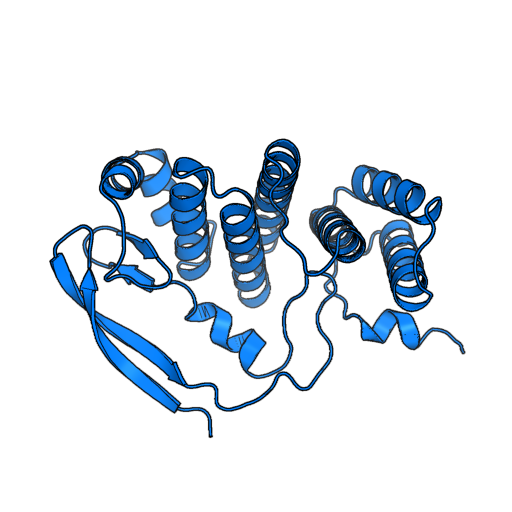1.00 98.25 128 TYR A N 1
ATOM 997 C CA . TYR A 1 128 ? -4.020 -13.788 0.723 1.00 98.25 128 TYR A CA 1
ATOM 998 C C . TYR A 1 128 ? -3.655 -13.192 -0.648 1.00 98.25 128 TYR A C 1
ATOM 1000 O O . TYR A 1 128 ? -3.708 -11.982 -0.863 1.00 98.25 128 TYR A O 1
ATOM 1008 N N . LYS A 1 129 ? -3.276 -14.050 -1.602 1.00 97.38 129 LYS A N 1
ATOM 1009 C CA . LYS A 1 129 ? -2.734 -13.632 -2.913 1.00 97.38 129 LYS A CA 1
ATOM 1010 C C . LYS A 1 129 ? -3.662 -12.704 -3.707 1.00 97.38 129 LYS A C 1
ATOM 1012 O O . LYS A 1 129 ? -3.234 -11.648 -4.162 1.00 97.38 129 LYS A O 1
ATOM 1017 N N . GLU A 1 130 ? -4.940 -13.064 -3.834 1.00 98.31 130 GLU A N 1
ATOM 1018 C CA . GLU A 1 130 ? -5.924 -12.253 -4.569 1.00 98.31 130 GLU A CA 1
ATOM 1019 C C . GLU A 1 130 ? -6.147 -10.885 -3.914 1.00 98.31 130 GLU A C 1
ATOM 1021 O O . GLU A 1 130 ? -6.279 -9.867 -4.595 1.00 98.31 130 GLU A O 1
ATOM 1026 N N . ALA A 1 131 ? -6.147 -10.844 -2.581 1.00 98.62 131 ALA A N 1
ATOM 1027 C CA . ALA A 1 131 ? -6.261 -9.609 -1.820 1.00 98.62 131 ALA A CA 1
ATOM 1028 C C . ALA A 1 131 ? -5.041 -8.705 -2.044 1.00 98.62 131 ALA A C 1
ATOM 1030 O O . ALA A 1 131 ? -5.205 -7.517 -2.311 1.00 98.62 131 ALA A O 1
ATOM 1031 N N . ALA A 1 132 ? -3.829 -9.272 -2.045 1.00 98.56 132 ALA A N 1
ATOM 1032 C CA . ALA A 1 132 ? -2.602 -8.532 -2.327 1.00 98.56 132 ALA A CA 1
ATOM 1033 C C . ALA A 1 132 ? -2.630 -7.888 -3.726 1.00 98.56 132 ALA A C 1
ATOM 1035 O O . ALA A 1 132 ? -2.303 -6.710 -3.875 1.00 98.56 132 ALA A O 1
ATOM 1036 N N . ILE A 1 133 ? -3.103 -8.622 -4.741 1.00 98.62 133 ILE A N 1
ATOM 1037 C CA . ILE A 1 133 ? -3.287 -8.099 -6.105 1.00 98.62 133 ILE A CA 1
ATOM 1038 C C . ILE A 1 133 ? -4.296 -6.942 -6.118 1.00 98.62 133 ILE A C 1
ATOM 1040 O O . ILE A 1 133 ? -4.024 -5.894 -6.710 1.00 98.62 133 ILE A O 1
ATOM 1044 N N . LYS A 1 134 ? -5.450 -7.093 -5.448 1.00 98.69 134 LYS A N 1
ATOM 1045 C CA . LYS A 1 134 ? -6.452 -6.017 -5.320 1.00 98.69 134 LYS A CA 1
ATOM 1046 C C . LYS A 1 134 ? -5.840 -4.769 -4.671 1.00 98.69 134 LYS A C 1
ATOM 1048 O O . LYS A 1 134 ? -5.984 -3.675 -5.217 1.00 98.69 134 LYS A O 1
ATOM 1053 N N . CYS A 1 135 ? -5.112 -4.933 -3.565 1.00 98.81 135 CYS A N 1
ATOM 1054 C CA . CYS A 1 135 ? -4.422 -3.848 -2.866 1.00 98.81 135 CYS A CA 1
ATOM 1055 C C . CYS A 1 135 ? -3.443 -3.101 -3.785 1.00 98.81 135 CYS A C 1
ATOM 1057 O O . CYS A 1 135 ? -3.497 -1.874 -3.854 1.00 98.81 135 CYS A O 1
ATOM 1059 N N . ARG A 1 136 ? -2.610 -3.818 -4.553 1.00 98.75 136 ARG A N 1
ATOM 1060 C CA . ARG A 1 136 ? -1.658 -3.221 -5.510 1.00 98.75 136 ARG A CA 1
ATOM 1061 C C . ARG A 1 136 ? -2.348 -2.414 -6.606 1.00 98.75 136 ARG A C 1
ATOM 1063 O O . ARG A 1 136 ? -1.969 -1.273 -6.857 1.00 98.75 136 ARG A O 1
ATOM 1070 N N . ARG A 1 137 ? -3.424 -2.940 -7.197 1.00 98.69 137 ARG A N 1
ATOM 1071 C CA . ARG A 1 137 ? -4.209 -2.203 -8.209 1.00 98.69 137 ARG A CA 1
ATOM 1072 C C . ARG A 1 137 ? -4.813 -0.923 -7.641 1.00 98.69 137 ARG A C 1
ATOM 1074 O O . ARG A 1 137 ? -4.784 0.121 -8.288 1.00 98.69 137 ARG A O 1
ATOM 1081 N N . MET A 1 138 ? -5.331 -0.983 -6.415 1.00 98.69 138 MET A N 1
ATOM 1082 C CA . MET A 1 138 ? -5.839 0.201 -5.724 1.00 98.69 138 MET A CA 1
ATOM 1083 C C . MET A 1 138 ? -4.713 1.201 -5.407 1.00 98.69 138 MET A C 1
ATOM 1085 O O . MET A 1 138 ? -4.934 2.409 -5.500 1.00 98.69 138 MET A O 1
ATOM 1089 N N . ALA A 1 139 ? -3.520 0.727 -5.030 1.00 98.75 139 ALA A N 1
ATOM 1090 C CA . ALA A 1 139 ? -2.356 1.576 -4.770 1.00 98.75 139 ALA A CA 1
ATOM 1091 C C . ALA A 1 139 ? -1.921 2.324 -6.037 1.00 98.75 139 ALA A C 1
ATOM 1093 O O . ALA A 1 139 ? -1.777 3.545 -6.005 1.00 98.75 139 ALA A O 1
ATOM 1094 N N . PHE A 1 140 ? -1.827 1.624 -7.172 1.00 98.62 140 PHE A N 1
ATOM 1095 C CA . PHE A 1 140 ? -1.509 2.217 -8.472 1.00 98.62 140 PHE A CA 1
ATOM 1096 C C . PHE A 1 140 ? -2.473 3.354 -8.854 1.00 98.62 140 PHE A C 1
ATOM 1098 O O . PHE A 1 140 ? -2.050 4.430 -9.284 1.00 98.62 140 PHE A O 1
ATOM 1105 N N . GLN A 1 141 ? -3.779 3.156 -8.637 1.00 98.50 141 GLN A N 1
ATOM 1106 C CA . GLN A 1 141 ? -4.791 4.196 -8.864 1.00 98.50 141 GLN A CA 1
ATOM 1107 C C . GLN A 1 141 ? -4.569 5.423 -7.966 1.00 98.50 141 GLN A C 1
ATOM 1109 O O . GLN A 1 141 ? -4.679 6.560 -8.433 1.00 98.50 141 GLN A O 1
ATOM 1114 N N . CYS A 1 142 ? -4.226 5.209 -6.693 1.00 98.69 142 CYS A N 1
ATOM 1115 C CA . CYS A 1 142 ? -3.892 6.288 -5.764 1.00 98.69 142 CYS A CA 1
ATOM 1116 C C . CYS A 1 142 ? -2.651 7.061 -6.198 1.00 98.69 142 CYS A C 1
ATOM 1118 O O . CYS A 1 142 ? -2.718 8.283 -6.275 1.00 98.69 142 CYS A O 1
ATOM 1120 N N . PHE A 1 143 ? -1.562 6.385 -6.555 1.00 98.62 143 PHE A N 1
ATOM 1121 C CA . PHE A 1 143 ? -0.339 7.051 -7.006 1.00 98.62 143 PHE A CA 1
ATOM 1122 C C . PHE A 1 143 ? -0.524 7.798 -8.331 1.00 98.62 143 PHE A C 1
ATOM 1124 O O . PHE A 1 143 ? -0.021 8.909 -8.497 1.00 98.62 143 PHE A O 1
ATOM 1131 N N . THR A 1 144 ? -1.340 7.264 -9.245 1.00 97.94 144 THR A N 1
ATOM 1132 C CA . THR A 1 144 ? -1.740 7.986 -10.464 1.00 97.94 144 THR A CA 1
ATOM 1133 C C . THR A 1 144 ? -2.458 9.294 -10.116 1.00 97.94 144 THR A C 1
ATOM 1135 O O . THR A 1 144 ? -2.148 10.352 -10.670 1.00 97.94 144 THR A O 1
ATOM 1138 N N . ARG A 1 145 ? -3.392 9.254 -9.155 1.00 98.19 145 ARG A N 1
ATOM 1139 C CA . ARG A 1 145 ? -4.092 10.452 -8.673 1.00 98.19 145 ARG A CA 1
ATOM 1140 C C . ARG A 1 145 ? -3.165 11.391 -7.897 1.00 98.19 145 ARG A C 1
ATOM 1142 O O . ARG A 1 145 ? -3.304 12.602 -8.043 1.00 98.19 145 ARG A O 1
ATOM 1149 N N . ALA A 1 146 ? -2.206 10.860 -7.140 1.00 98.44 146 ALA A N 1
ATOM 1150 C CA . ALA A 1 146 ? -1.179 11.628 -6.442 1.00 98.44 146 ALA A CA 1
ATOM 1151 C C . ALA A 1 146 ? -0.369 12.470 -7.434 1.00 98.44 146 ALA A C 1
ATOM 1153 O O . ALA A 1 146 ? -0.312 13.691 -7.290 1.00 98.44 146 ALA A O 1
ATOM 1154 N N . LYS A 1 147 ? 0.117 11.868 -8.530 1.00 97.50 147 LYS A N 1
ATOM 1155 C CA . LYS A 1 147 ? 0.809 12.620 -9.587 1.00 97.50 147 LYS A CA 1
ATOM 1156 C C . LYS A 1 147 ? -0.055 13.673 -10.256 1.00 97.50 147 LYS A C 1
ATOM 1158 O O . LYS A 1 147 ? 0.419 14.784 -10.472 1.00 97.50 147 LYS A O 1
ATOM 1163 N N . ALA A 1 148 ? -1.321 13.367 -10.536 1.00 97.56 148 ALA A N 1
ATOM 1164 C CA . ALA A 1 148 ? -2.251 14.355 -11.086 1.00 97.56 148 ALA A CA 1
ATOM 1165 C C . ALA A 1 148 ? -2.471 15.566 -10.152 1.00 97.56 148 ALA A C 1
ATOM 1167 O O . ALA A 1 148 ? -2.878 16.626 -10.619 1.00 97.56 148 ALA A O 1
ATOM 1168 N N . ASN A 1 149 ? -2.173 15.420 -8.855 1.00 97.81 149 ASN A N 1
ATOM 1169 C CA . ASN A 1 149 ? -2.283 16.460 -7.831 1.00 97.81 149 ASN A CA 1
ATOM 1170 C C . ASN A 1 149 ? -0.915 16.951 -7.317 1.00 97.81 149 ASN A C 1
ATOM 1172 O O . ASN A 1 149 ? -0.855 17.578 -6.264 1.00 97.81 149 ASN A O 1
ATOM 1176 N N . ASN A 1 150 ? 0.173 16.709 -8.061 1.00 97.44 150 ASN A N 1
ATOM 1177 C CA . ASN A 1 150 ? 1.540 17.125 -7.711 1.00 97.44 150 ASN A CA 1
ATOM 1178 C C . ASN A 1 150 ? 2.014 16.625 -6.333 1.00 97.44 150 ASN A C 1
ATOM 1180 O O . ASN A 1 150 ? 2.723 17.335 -5.623 1.00 97.44 150 ASN A O 1
ATOM 1184 N N . GLN A 1 151 ? 1.601 15.418 -5.949 1.00 98.25 151 GLN A N 1
ATOM 1185 C CA . GLN A 1 151 ? 2.088 14.747 -4.750 1.00 98.25 151 GLN A CA 1
ATOM 1186 C C . GLN A 1 151 ? 3.153 13.728 -5.132 1.00 98.25 151 GLN A C 1
ATOM 1188 O O . GLN A 1 151 ? 2.914 12.847 -5.967 1.00 98.25 151 GLN A O 1
ATOM 1193 N N . ASP A 1 152 ? 4.308 13.856 -4.493 1.00 97.62 152 ASP A N 1
ATOM 1194 C CA . ASP A 1 152 ? 5.366 12.861 -4.549 1.00 97.62 152 ASP A CA 1
ATOM 1195 C C . ASP A 1 152 ? 5.092 11.761 -3.518 1.00 97.62 152 ASP A C 1
ATOM 1197 O O . ASP A 1 152 ? 4.502 11.993 -2.461 1.00 97.62 152 ASP A O 1
ATOM 1201 N N . PHE A 1 153 ? 5.482 10.542 -3.856 1.00 96.50 153 PHE A N 1
ATOM 1202 C CA . PHE A 1 153 ? 5.300 9.347 -3.042 1.00 96.50 153 PHE A CA 1
ATOM 1203 C C . PHE A 1 153 ? 6.561 8.482 -2.985 1.00 96.50 153 PHE A C 1
ATOM 1205 O O . PHE A 1 153 ? 6.523 7.410 -2.400 1.00 96.50 153 PHE A O 1
ATOM 1212 N N . GLY A 1 154 ? 7.681 8.923 -3.548 1.00 93.25 154 GLY A N 1
ATOM 1213 C CA . GLY A 1 154 ? 8.971 8.253 -3.412 1.00 93.25 154 GLY A CA 1
ATOM 1214 C C . GLY A 1 154 ? 10.089 9.245 -3.137 1.00 93.25 154 GLY A C 1
ATOM 1215 O O . GLY A 1 154 ? 9.900 10.459 -3.193 1.00 93.25 154 GLY A O 1
ATOM 1216 N N . GLU A 1 155 ? 11.277 8.728 -2.833 1.00 92.00 155 GLU A N 1
ATOM 1217 C CA . GLU A 1 155 ? 12.446 9.563 -2.553 1.00 92.00 155 GLU A CA 1
ATOM 1218 C C . GLU A 1 155 ? 12.907 10.348 -3.791 1.00 92.00 155 GLU A C 1
ATOM 1220 O O . GLU A 1 155 ? 13.427 11.458 -3.672 1.00 92.00 155 GLU A O 1
ATOM 1225 N N . THR A 1 156 ? 12.710 9.780 -4.982 1.00 94.25 156 THR A N 1
ATOM 1226 C CA . THR A 1 156 ? 12.999 10.423 -6.266 1.00 94.25 156 THR A CA 1
ATOM 1227 C C . THR A 1 156 ? 11.929 10.065 -7.298 1.00 94.25 156 THR A C 1
ATOM 1229 O O . THR A 1 156 ? 11.319 8.997 -7.197 1.00 94.25 156 THR A O 1
ATOM 1232 N N . PRO A 1 157 ? 11.739 10.889 -8.348 1.00 94.56 157 PRO A N 1
ATOM 1233 C CA . PRO A 1 157 ? 10.837 10.546 -9.444 1.00 94.56 157 PRO A CA 1
ATOM 1234 C C . PRO A 1 157 ? 11.177 9.211 -10.115 1.00 94.56 157 PRO A C 1
ATOM 1236 O O . PRO A 1 157 ? 10.268 8.502 -10.521 1.00 94.56 157 PRO A O 1
ATOM 1239 N N . SER A 1 158 ? 12.460 8.845 -10.210 1.00 94.56 158 SER A N 1
ATOM 1240 C CA . SER A 1 158 ? 12.884 7.558 -10.776 1.00 94.56 158 SER A CA 1
ATOM 1241 C C . SER A 1 158 ? 12.440 6.374 -9.909 1.00 94.56 158 SER A C 1
ATOM 1243 O O . SER A 1 158 ? 11.926 5.386 -10.426 1.00 94.56 158 SER A O 1
ATOM 1245 N N . LEU A 1 159 ? 12.581 6.480 -8.582 1.00 93.44 159 LEU A N 1
ATOM 1246 C CA . LEU A 1 159 ? 12.149 5.428 -7.653 1.00 93.44 159 LEU A CA 1
ATOM 1247 C C . LEU A 1 159 ? 10.633 5.253 -7.650 1.00 93.44 159 LEU A C 1
ATOM 1249 O O . LEU A 1 159 ? 10.141 4.132 -7.625 1.00 93.44 159 LEU A O 1
ATOM 1253 N N . GLU A 1 160 ? 9.878 6.345 -7.757 1.00 96.25 160 GLU A N 1
ATOM 1254 C CA . GLU A 1 160 ? 8.426 6.267 -7.915 1.00 96.25 160 GLU A CA 1
ATOM 1255 C C . GLU A 1 160 ? 8.013 5.441 -9.134 1.00 96.25 160 GLU A C 1
ATOM 1257 O O . GLU A 1 160 ? 7.017 4.721 -9.081 1.00 96.25 160 GLU A O 1
ATOM 1262 N N . LYS A 1 161 ? 8.764 5.530 -10.236 1.00 96.56 161 LYS A N 1
ATOM 1263 C CA . LYS A 1 161 ? 8.500 4.730 -11.435 1.00 96.56 161 LYS A CA 1
ATOM 1264 C C . LYS A 1 161 ? 8.777 3.260 -11.206 1.00 96.56 161 LYS A C 1
ATOM 1266 O O . LYS A 1 161 ? 7.925 2.455 -11.562 1.00 96.56 161 LYS A O 1
ATOM 1271 N N . LEU A 1 162 ? 9.891 2.932 -10.558 1.00 96.56 162 LEU A N 1
ATOM 1272 C CA . LEU A 1 162 ? 10.203 1.561 -10.161 1.00 96.56 162 LEU A CA 1
ATOM 1273 C C . LEU A 1 162 ? 9.102 0.975 -9.269 1.00 96.56 162 LEU A C 1
ATOM 1275 O O . LEU A 1 162 ? 8.596 -0.101 -9.570 1.00 96.56 162 LEU A O 1
ATOM 1279 N N . TYR A 1 163 ? 8.626 1.725 -8.268 1.00 97.44 163 TYR A N 1
ATOM 1280 C CA . TYR A 1 163 ? 7.501 1.291 -7.433 1.00 97.44 163 TYR A CA 1
ATOM 1281 C C . TYR A 1 163 ? 6.244 1.010 -8.265 1.00 97.44 163 TYR A C 1
ATOM 1283 O O . TYR A 1 163 ? 5.563 0.013 -8.041 1.00 97.44 163 TYR A O 1
ATOM 1291 N N . LEU A 1 164 ? 5.917 1.864 -9.240 1.00 98.19 164 LEU A N 1
ATOM 1292 C CA . LEU A 1 164 ? 4.762 1.642 -10.115 1.00 98.19 164 LEU A CA 1
ATOM 1293 C C . LEU A 1 164 ? 4.938 0.417 -11.023 1.00 98.19 164 LEU A C 1
ATOM 1295 O O . LEU A 1 164 ? 3.965 -0.309 -11.223 1.00 98.19 164 LEU A O 1
ATOM 1299 N N . ILE A 1 165 ? 6.140 0.191 -11.558 1.00 98.38 165 ILE A N 1
ATOM 1300 C CA . ILE A 1 165 ? 6.458 -0.967 -12.403 1.00 98.38 165 ILE A CA 1
ATOM 1301 C C . ILE A 1 165 ? 6.312 -2.262 -11.593 1.00 98.38 165 ILE A C 1
ATOM 1303 O O . ILE A 1 165 ? 5.531 -3.124 -12.004 1.00 98.38 165 ILE A O 1
ATOM 1307 N N . ASP A 1 166 ? 6.935 -2.357 -10.411 1.00 98.31 166 ASP A N 1
ATOM 1308 C CA . ASP A 1 166 ? 6.806 -3.529 -9.528 1.00 98.31 166 ASP A CA 1
ATOM 1309 C C . ASP A 1 166 ? 5.338 -3.768 -9.142 1.00 98.31 166 ASP A C 1
ATOM 1311 O O . ASP A 1 166 ? 4.824 -4.881 -9.265 1.00 98.31 166 ASP A O 1
ATOM 1315 N N . ILE A 1 167 ? 4.607 -2.715 -8.753 1.00 98.38 167 ILE A N 1
ATOM 1316 C CA . ILE A 1 167 ? 3.184 -2.810 -8.393 1.00 98.38 167 ILE A CA 1
ATOM 1317 C C . ILE A 1 167 ? 2.356 -3.393 -9.542 1.00 98.38 167 ILE A C 1
ATOM 1319 O O . ILE A 1 167 ? 1.500 -4.254 -9.304 1.00 98.38 167 ILE A O 1
ATOM 1323 N N . LEU A 1 168 ? 2.587 -2.934 -10.775 1.00 98.62 168 LEU A N 1
ATOM 1324 C CA . LEU A 1 168 ? 1.893 -3.438 -11.957 1.00 98.62 168 LEU A CA 1
ATOM 1325 C C . LEU A 1 168 ? 2.263 -4.895 -12.228 1.00 98.62 168 LEU A C 1
ATOM 1327 O O . LEU A 1 168 ? 1.355 -5.730 -12.325 1.00 98.62 168 LEU A O 1
ATOM 1331 N N . ARG A 1 169 ? 3.562 -5.219 -12.239 1.00 98.50 169 ARG A N 1
ATOM 1332 C CA . ARG A 1 169 ? 4.071 -6.580 -12.442 1.00 98.50 169 ARG A CA 1
ATOM 1333 C C . ARG A 1 169 ? 3.494 -7.548 -11.412 1.00 98.50 169 ARG A C 1
ATOM 1335 O O . ARG A 1 169 ? 2.837 -8.520 -11.778 1.00 98.50 169 ARG A O 1
ATOM 1342 N N . ARG A 1 170 ? 3.602 -7.238 -10.119 1.00 98.25 170 ARG A N 1
ATOM 1343 C CA . ARG A 1 170 ? 3.077 -8.053 -9.005 1.00 98.25 170 ARG A CA 1
ATOM 1344 C C . ARG A 1 170 ? 1.548 -8.082 -8.912 1.00 98.25 170 ARG A C 1
ATOM 1346 O O . ARG A 1 170 ? 0.988 -8.806 -8.083 1.00 98.25 170 ARG A O 1
ATOM 1353 N N . SER A 1 171 ? 0.850 -7.293 -9.729 1.00 97.94 171 SER A N 1
ATOM 1354 C CA . SER A 1 171 ? -0.605 -7.371 -9.915 1.00 97.94 171 SER A CA 1
ATOM 1355 C C . SER A 1 171 ? -1.026 -8.145 -11.176 1.00 97.94 171 SER A C 1
ATOM 1357 O O . SER A 1 171 ? -2.230 -8.307 -11.427 1.00 97.94 171 SER A O 1
ATOM 1359 N N . GLY A 1 172 ? -0.048 -8.625 -11.951 1.00 97.75 172 GLY A N 1
ATOM 1360 C CA . GLY A 1 172 ? -0.223 -9.346 -13.208 1.00 97.75 172 GLY A CA 1
ATOM 1361 C C . GLY A 1 172 ? -0.543 -8.459 -14.414 1.00 97.75 172 GLY A C 1
ATOM 1362 O O . GLY A 1 172 ? -0.847 -8.994 -15.478 1.00 97.75 172 GLY A O 1
ATOM 1363 N N . ASP A 1 173 ? -0.496 -7.128 -14.285 1.00 98.06 173 ASP A N 1
ATOM 1364 C CA . ASP A 1 173 ? -0.677 -6.207 -15.417 1.00 98.06 173 ASP A CA 1
ATOM 1365 C C . ASP A 1 173 ? 0.651 -6.006 -16.162 1.00 98.06 173 ASP A C 1
ATOM 1367 O O . ASP A 1 173 ? 1.228 -4.919 -16.211 1.00 98.06 173 ASP A O 1
ATOM 1371 N N . LEU A 1 174 ? 1.164 -7.110 -16.710 1.00 98.31 174 LEU A N 1
ATOM 1372 C CA . L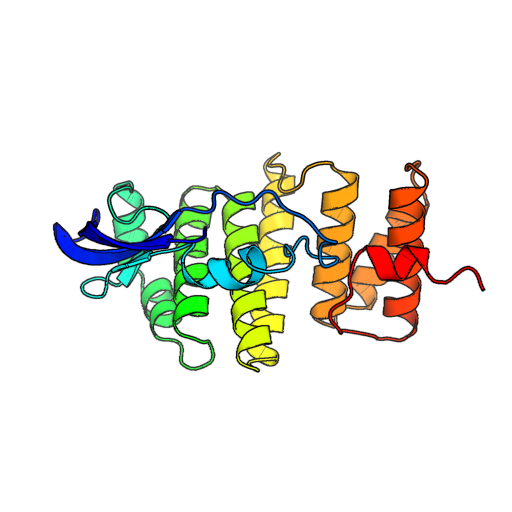EU A 1 174 ? 2.475 -7.171 -17.359 1.00 98.31 174 LEU A CA 1
ATOM 1373 C C . LEU A 1 174 ? 2.553 -6.264 -18.590 1.00 98.31 174 LEU A C 1
ATOM 1375 O O . LEU A 1 174 ? 3.602 -5.709 -18.889 1.00 98.31 174 LEU A O 1
ATOM 1379 N N . THR A 1 175 ? 1.432 -6.067 -19.291 1.00 98.38 175 THR A N 1
ATOM 1380 C CA . THR A 1 175 ? 1.382 -5.179 -20.458 1.00 98.38 175 THR A CA 1
ATOM 1381 C C . THR A 1 175 ? 1.591 -3.722 -20.059 1.00 98.38 175 THR A C 1
ATOM 1383 O O . THR A 1 175 ? 2.366 -3.020 -20.708 1.00 98.38 175 THR A O 1
ATOM 1386 N N . GLN A 1 176 ? 0.919 -3.248 -19.004 1.00 98.44 176 GLN A N 1
ATOM 1387 C CA . GLN A 1 176 ? 1.122 -1.882 -18.532 1.00 98.44 176 GLN A CA 1
ATOM 1388 C C . GLN A 1 176 ? 2.486 -1.711 -17.850 1.00 98.44 176 GLN A C 1
ATOM 1390 O O . GLN A 1 176 ? 3.095 -0.654 -18.010 1.00 98.44 176 GLN A O 1
ATOM 1395 N N . ALA A 1 177 ? 2.975 -2.739 -17.147 1.00 98.44 177 ALA A N 1
ATOM 1396 C CA . ALA A 1 177 ? 4.312 -2.747 -16.555 1.00 98.44 177 ALA A CA 1
ATOM 1397 C C . ALA A 1 177 ? 5.401 -2.585 -17.629 1.00 98.44 177 ALA A C 1
ATOM 1399 O O . ALA A 1 177 ? 6.201 -1.658 -17.528 1.00 98.44 177 ALA A O 1
ATOM 1400 N N . ALA A 1 178 ? 5.368 -3.402 -18.693 1.00 98.38 178 ALA A N 1
ATOM 1401 C CA . ALA A 1 178 ? 6.321 -3.337 -19.806 1.00 98.38 178 ALA A CA 1
ATOM 1402 C C . ALA A 1 178 ? 6.325 -1.952 -20.463 1.00 98.38 178 ALA A C 1
ATOM 1404 O O . ALA A 1 178 ? 7.365 -1.318 -20.587 1.00 98.38 178 ALA A O 1
ATOM 1405 N N . ALA A 1 179 ? 5.142 -1.426 -20.795 1.00 98.38 179 ALA A N 1
ATOM 1406 C CA . ALA A 1 179 ? 5.029 -0.119 -21.438 1.00 98.38 179 ALA A CA 1
ATOM 1407 C C . ALA A 1 179 ? 5.572 1.032 -20.570 1.00 98.38 179 ALA A C 1
ATOM 1409 O O . ALA A 1 179 ? 6.059 2.032 -21.101 1.00 98.38 179 ALA A O 1
ATOM 1410 N N . LEU A 1 180 ? 5.450 0.929 -19.241 1.00 98.00 180 LEU A N 1
ATOM 1411 C CA . LEU A 1 180 ? 6.033 1.904 -18.324 1.00 98.00 180 LEU A CA 1
ATOM 1412 C C . LEU A 1 180 ? 7.553 1.734 -18.227 1.00 98.00 180 LEU A C 1
ATOM 1414 O O . LEU A 1 180 ? 8.255 2.739 -18.256 1.00 98.00 180 LEU A O 1
ATOM 1418 N N . CYS A 1 181 ? 8.040 0.496 -18.151 1.00 97.62 181 CYS A N 1
ATOM 1419 C CA . CYS A 1 181 ? 9.463 0.174 -18.093 1.00 97.62 181 CYS A CA 1
ATOM 1420 C C . CYS A 1 181 ? 10.209 0.648 -19.351 1.00 97.62 181 CYS A C 1
ATOM 1422 O O . CYS A 1 181 ? 11.137 1.447 -19.238 1.00 97.62 181 CYS A O 1
ATOM 1424 N N . ASP A 1 182 ? 9.719 0.285 -20.542 1.00 97.44 182 ASP A N 1
ATOM 1425 C CA . ASP A 1 182 ? 10.262 0.716 -21.838 1.00 97.44 182 ASP A CA 1
ATOM 1426 C C . ASP A 1 182 ? 10.397 2.241 -21.914 1.00 97.44 182 ASP A C 1
ATOM 1428 O O . ASP A 1 182 ? 11.424 2.780 -22.321 1.00 97.44 182 ASP A O 1
ATOM 1432 N N . LYS A 1 183 ? 9.359 2.957 -21.467 1.00 97.44 183 LYS A N 1
ATOM 1433 C CA . LYS A 1 183 ? 9.343 4.420 -21.474 1.00 97.44 183 LYS A CA 1
ATOM 1434 C C . LYS A 1 183 ? 10.386 5.030 -20.537 1.00 97.44 183 LYS A C 1
ATOM 1436 O O . LYS A 1 183 ? 10.920 6.093 -20.845 1.00 97.44 183 LYS A O 1
ATOM 1441 N N . GLU A 1 184 ? 10.629 4.433 -19.374 1.00 96.94 184 GLU A N 1
ATOM 1442 C CA . GLU A 1 184 ? 11.645 4.943 -18.448 1.00 96.94 184 GLU A CA 1
ATOM 1443 C C . GLU A 1 184 ? 13.064 4.588 -18.916 1.00 96.94 184 GLU A C 1
ATOM 1445 O O . GLU A 1 184 ? 13.968 5.403 -18.763 1.00 96.94 184 GLU A O 1
ATOM 1450 N N . LEU A 1 185 ? 13.257 3.460 -19.608 1.00 95.50 185 LEU A N 1
ATOM 1451 C CA . LEU A 1 185 ? 14.532 3.113 -20.252 1.00 95.50 185 LEU A CA 1
ATOM 1452 C C . LEU A 1 185 ? 14.932 4.080 -21.388 1.00 95.50 185 LEU A C 1
ATOM 1454 O O . LEU A 1 185 ? 16.111 4.176 -21.726 1.00 95.50 185 LEU A O 1
ATOM 1458 N N . GLU A 1 186 ? 13.988 4.838 -21.959 1.00 95.44 186 GLU A N 1
ATOM 1459 C CA . GLU A 1 186 ? 14.282 5.930 -22.905 1.00 95.44 186 GLU A CA 1
ATOM 1460 C C . GLU A 1 186 ? 14.837 7.198 -22.220 1.00 95.44 186 GLU A C 1
ATOM 1462 O O . GLU A 1 186 ? 15.397 8.075 -22.890 1.00 95.44 186 GLU A O 1
ATOM 1467 N N . ASN A 1 187 ? 14.685 7.326 -20.898 1.00 93.75 187 ASN A N 1
ATOM 1468 C CA . ASN A 1 187 ? 15.136 8.483 -20.130 1.00 93.75 187 ASN A CA 1
ATOM 1469 C C . ASN A 1 187 ? 16.572 8.306 -19.614 1.00 93.75 187 ASN A C 1
ATOM 1471 O O . ASN A 1 187 ? 17.137 7.219 -19.552 1.00 93.75 187 ASN A O 1
ATOM 1475 N N . THR A 1 188 ? 17.195 9.419 -19.219 1.00 93.38 188 THR A N 1
ATOM 1476 C CA . THR A 1 188 ? 18.514 9.388 -18.575 1.00 93.38 188 THR A CA 1
ATOM 1477 C C . THR A 1 188 ? 18.361 9.150 -17.077 1.00 93.38 188 THR A C 1
ATOM 1479 O O . THR A 1 188 ? 17.791 9.986 -16.373 1.00 93.38 188 THR A O 1
ATOM 1482 N N . HIS A 1 189 ? 18.939 8.056 -16.593 1.00 94.06 189 HIS A N 1
ATOM 1483 C CA . HIS A 1 189 ? 19.001 7.690 -15.183 1.00 94.06 189 HIS A CA 1
ATOM 1484 C C . HIS A 1 189 ? 20.450 7.408 -14.760 1.00 94.06 189 HIS A C 1
ATOM 1486 O O . HIS A 1 189 ? 21.346 7.323 -15.602 1.00 94.06 189 HIS A O 1
ATOM 1492 N N . ASP A 1 190 ? 20.695 7.316 -13.453 1.00 93.44 190 ASP A N 1
ATOM 1493 C CA . ASP A 1 190 ? 21.958 6.770 -12.958 1.00 93.44 190 ASP A CA 1
ATOM 1494 C C . ASP A 1 190 ? 22.027 5.249 -13.182 1.00 93.44 190 ASP A C 1
ATOM 1496 O O . ASP A 1 190 ? 21.022 4.592 -13.456 1.00 93.44 190 ASP A O 1
ATOM 1500 N N . GLU A 1 191 ? 23.236 4.701 -13.090 1.00 92.69 191 GLU A N 1
ATOM 1501 C CA . GLU A 1 191 ? 23.519 3.285 -13.344 1.00 92.69 191 GLU A CA 1
ATOM 1502 C C . GLU A 1 191 ? 22.696 2.348 -12.451 1.00 92.69 191 GLU A C 1
ATOM 1504 O O . GLU A 1 191 ? 22.179 1.341 -12.925 1.00 92.69 191 GLU A O 1
ATOM 1509 N N . GLN A 1 192 ? 22.495 2.718 -11.184 1.00 92.25 192 GLN A N 1
ATOM 1510 C CA . GLN A 1 192 ? 21.730 1.907 -10.242 1.00 92.25 192 GLN A CA 1
ATOM 1511 C C . GLN A 1 192 ? 20.261 1.788 -10.671 1.00 92.25 192 GLN A C 1
ATOM 1513 O O . GLN A 1 192 ? 19.698 0.695 -10.670 1.00 92.25 192 GLN A O 1
ATOM 1518 N N . ILE A 1 193 ? 19.632 2.898 -11.059 1.00 94.56 193 ILE A N 1
ATOM 1519 C CA . ILE A 1 193 ? 18.251 2.894 -11.552 1.00 94.56 193 ILE A CA 1
ATOM 1520 C C . ILE A 1 193 ? 18.139 2.129 -12.875 1.00 94.56 193 ILE A C 1
ATOM 1522 O O . ILE A 1 193 ? 17.168 1.400 -13.057 1.00 94.56 193 ILE A O 1
ATOM 1526 N N . ILE A 1 194 ? 19.115 2.261 -13.781 1.00 94.69 194 ILE A N 1
ATOM 1527 C CA . ILE A 1 194 ? 19.127 1.507 -15.045 1.00 94.69 194 ILE A CA 1
ATOM 1528 C C . ILE A 1 194 ? 19.163 0.001 -14.768 1.00 94.69 194 ILE A C 1
ATOM 1530 O O . ILE A 1 194 ? 18.364 -0.728 -15.348 1.00 94.69 194 ILE A O 1
ATOM 1534 N N . ASN A 1 195 ? 20.015 -0.459 -13.847 1.00 94.56 195 ASN A N 1
ATOM 1535 C CA . ASN A 1 195 ? 20.095 -1.878 -13.488 1.00 94.56 195 ASN A CA 1
ATOM 1536 C C . ASN A 1 195 ? 18.763 -2.399 -12.931 1.00 94.56 195 ASN A C 1
ATOM 1538 O O . ASN A 1 195 ? 18.297 -3.459 -13.340 1.00 94.56 195 ASN A O 1
ATOM 1542 N N . LEU A 1 196 ? 18.098 -1.624 -12.066 1.00 96.19 196 LEU A N 1
ATOM 1543 C CA . LEU A 1 196 ? 16.781 -1.988 -11.535 1.00 96.19 196 LEU A CA 1
ATOM 1544 C C . LEU A 1 196 ? 15.695 -2.029 -12.622 1.00 96.19 196 LEU A C 1
ATOM 1546 O O . LEU A 1 196 ? 14.853 -2.922 -12.596 1.00 96.19 196 LEU A O 1
ATOM 1550 N N . LEU A 1 197 ? 15.711 -1.099 -13.584 1.00 96.81 197 LEU A N 1
ATOM 1551 C CA . LEU A 1 197 ? 14.776 -1.106 -14.717 1.00 96.81 197 LEU A CA 1
ATOM 1552 C C . LEU A 1 197 ? 15.006 -2.316 -15.633 1.00 96.81 197 LEU A C 1
ATOM 1554 O O . LEU A 1 197 ? 14.046 -2.971 -16.025 1.00 96.81 197 LEU A O 1
ATOM 1558 N N . CYS A 1 198 ? 16.263 -2.640 -15.948 1.00 96.12 198 CYS A N 1
ATOM 1559 C CA . CYS A 1 198 ? 16.604 -3.830 -16.730 1.00 96.12 198 CYS A CA 1
ATOM 1560 C C . CYS A 1 198 ? 16.150 -5.116 -16.028 1.00 96.12 198 CYS A C 1
ATOM 1562 O O . CYS A 1 198 ? 15.565 -5.984 -16.672 1.00 96.12 198 CYS A O 1
ATOM 1564 N N . TYR A 1 199 ? 16.356 -5.208 -14.713 1.00 97.31 199 TYR A N 1
ATOM 1565 C CA . TYR A 1 199 ? 15.914 -6.359 -13.931 1.00 97.31 199 TYR A CA 1
ATOM 1566 C C . TYR A 1 199 ? 14.383 -6.476 -13.893 1.00 97.31 199 TYR A C 1
ATOM 1568 O O . TYR A 1 199 ? 13.835 -7.544 -14.151 1.00 97.31 199 TYR A O 1
ATOM 1576 N N . GLU A 1 200 ? 13.660 -5.373 -13.671 1.00 97.94 200 GLU A N 1
ATOM 1577 C CA . GLU A 1 200 ? 12.195 -5.362 -13.788 1.00 97.94 200 GLU A CA 1
ATOM 1578 C C . GLU A 1 200 ? 11.730 -5.814 -15.181 1.00 97.94 200 GLU A C 1
ATOM 1580 O O . GLU A 1 200 ? 10.793 -6.605 -15.279 1.00 97.94 200 GLU A O 1
ATOM 1585 N N . GLN A 1 201 ? 12.396 -5.378 -16.256 1.00 97.88 201 GLN A N 1
ATOM 1586 C CA . GLN A 1 201 ? 12.072 -5.813 -17.617 1.00 97.88 201 GLN A CA 1
ATOM 1587 C C . GLN A 1 201 ? 12.229 -7.330 -17.791 1.00 97.88 201 GLN A C 1
ATOM 1589 O O . GLN A 1 201 ? 11.335 -7.973 -18.342 1.00 97.88 201 GLN A O 1
ATOM 1594 N N . GLU A 1 202 ? 13.313 -7.916 -17.282 1.00 97.44 202 GLU A N 1
ATOM 1595 C CA . GLU A 1 202 ? 13.518 -9.366 -17.319 1.00 97.44 202 GLU A CA 1
ATOM 1596 C C . GLU A 1 202 ? 12.420 -10.122 -16.558 1.00 97.44 202 GLU A C 1
ATOM 1598 O O . GLU A 1 202 ? 11.846 -11.090 -17.071 1.00 97.44 202 GLU A O 1
ATOM 1603 N N . LEU A 1 203 ? 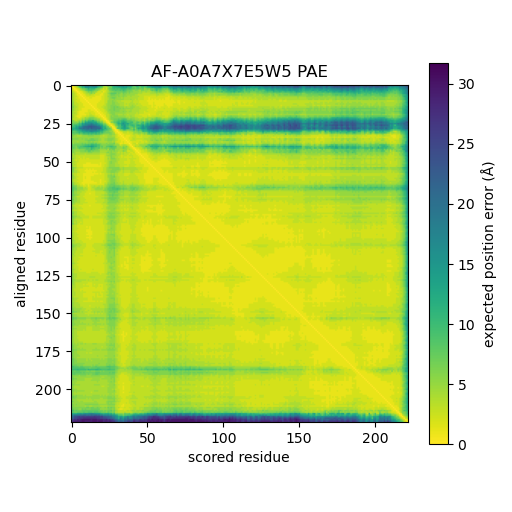12.073 -9.663 -15.354 1.00 98.19 203 LEU A N 1
ATOM 1604 C CA . LEU A 1 203 ? 10.989 -10.254 -14.570 1.00 98.19 203 LEU A CA 1
ATOM 1605 C C . LEU A 1 203 ? 9.650 -10.178 -15.320 1.00 98.19 203 LEU A C 1
ATOM 1607 O O . LEU A 1 203 ? 8.882 -11.144 -15.319 1.00 98.19 203 LEU A O 1
ATOM 1611 N N . ILE A 1 204 ? 9.366 -9.058 -15.993 1.00 98.44 204 ILE A N 1
ATOM 1612 C CA . ILE A 1 204 ? 8.163 -8.886 -16.821 1.00 98.44 204 ILE A CA 1
ATOM 1613 C C . ILE A 1 204 ? 8.158 -9.871 -17.995 1.00 98.44 204 ILE A C 1
ATOM 1615 O O . ILE A 1 204 ? 7.144 -10.543 -18.213 1.00 98.44 204 ILE A O 1
ATOM 1619 N N . ASP A 1 205 ? 9.272 -9.998 -18.717 1.00 97.81 205 ASP A N 1
ATOM 1620 C CA . ASP A 1 205 ? 9.410 -10.894 -19.873 1.00 97.81 205 ASP A CA 1
ATOM 1621 C C . ASP A 1 205 ? 9.226 -12.367 -19.471 1.00 97.81 205 ASP A C 1
ATOM 1623 O O . ASP A 1 205 ? 8.586 -13.148 -20.184 1.00 97.81 205 ASP A O 1
ATOM 1627 N N . ASN A 1 206 ? 9.687 -12.725 -18.271 1.00 97.88 206 ASN A N 1
ATOM 1628 C CA . ASN A 1 206 ? 9.497 -14.039 -17.658 1.00 97.88 206 ASN A CA 1
ATOM 1629 C C . ASN A 1 206 ? 8.108 -14.233 -17.018 1.00 97.88 206 ASN A C 1
ATOM 1631 O O . ASN A 1 206 ? 7.796 -15.321 -16.526 1.00 97.88 206 ASN A O 1
ATOM 1635 N N . SER A 1 207 ? 7.242 -13.213 -17.052 1.00 97.69 207 SER A N 1
ATOM 1636 C CA . SER A 1 207 ? 5.933 -13.190 -16.382 1.00 97.69 207 SER A CA 1
ATOM 1637 C C . SER A 1 207 ? 6.004 -13.436 -14.866 1.00 97.69 207 SER A C 1
ATOM 1639 O O . SER A 1 207 ? 5.054 -13.957 -14.269 1.00 97.69 207 SER A O 1
ATOM 1641 N N . ASP A 1 208 ? 7.114 -13.060 -14.230 1.00 97.94 208 ASP A N 1
ATOM 1642 C CA . ASP A 1 208 ? 7.331 -13.237 -12.799 1.00 97.94 208 ASP A CA 1
ATOM 1643 C C . ASP A 1 208 ? 6.584 -12.165 -11.989 1.00 97.94 208 ASP A C 1
ATOM 1645 O O . ASP A 1 208 ? 6.924 -10.984 -11.976 1.00 97.94 208 ASP A O 1
ATOM 1649 N N . CYS A 1 209 ? 5.540 -12.583 -11.272 1.00 96.81 209 CYS A N 1
ATOM 1650 C CA . CYS A 1 209 ? 4.755 -11.722 -10.377 1.00 96.81 209 CYS A CA 1
ATOM 1651 C C . CYS A 1 209 ? 5.216 -11.814 -8.905 1.00 96.81 209 CYS A C 1
ATOM 1653 O O . CYS A 1 209 ? 4.499 -11.389 -7.989 1.00 96.81 209 CYS A O 1
ATOM 1655 N N . GLY A 1 210 ? 6.366 -12.442 -8.669 1.00 95.44 210 GLY A N 1
ATOM 1656 C CA . GLY A 1 210 ? 6.992 -12.680 -7.381 1.00 95.44 210 GLY A CA 1
ATOM 1657 C C . GLY A 1 210 ? 7.521 -11.416 -6.711 1.00 95.44 210 GLY A C 1
ATOM 1658 O O . GLY A 1 210 ? 7.488 -10.313 -7.255 1.00 95.44 210 GLY A O 1
ATOM 1659 N N . CYS A 1 211 ? 7.948 -11.588 -5.462 1.00 93.50 211 CYS A N 1
ATOM 1660 C CA . CYS A 1 211 ? 8.616 -10.552 -4.686 1.00 93.50 211 CYS A CA 1
ATOM 1661 C C . CYS A 1 211 ? 10.123 -10.677 -4.902 1.00 93.50 211 CYS A C 1
ATOM 1663 O O . CYS A 1 211 ? 10.652 -11.766 -4.690 1.00 93.50 211 CYS A O 1
ATOM 1665 N N . HIS A 1 212 ? 10.780 -9.568 -5.233 1.00 94.75 212 HIS A N 1
ATOM 1666 C CA . HIS A 1 212 ? 12.220 -9.502 -5.479 1.00 94.75 212 HIS A CA 1
ATOM 1667 C C . HIS A 1 212 ? 12.842 -8.329 -4.721 1.00 94.75 212 HIS A C 1
ATOM 1669 O O . HIS A 1 212 ? 12.157 -7.353 -4.390 1.00 94.75 212 HIS A O 1
ATOM 1675 N N . SER A 1 213 ? 14.131 -8.443 -4.416 1.00 91.56 213 SER A N 1
ATOM 1676 C CA . SER A 1 213 ? 14.913 -7.423 -3.716 1.00 91.56 213 SER A CA 1
ATOM 1677 C C . SER A 1 213 ? 15.800 -6.611 -4.653 1.00 91.56 213 SER A C 1
ATOM 1679 O O . SER A 1 213 ? 16.209 -7.078 -5.711 1.00 91.56 213 SER A O 1
ATOM 1681 N N . THR A 1 214 ? 16.155 -5.393 -4.240 1.00 89.38 214 THR A N 1
ATOM 1682 C CA . THR A 1 214 ? 17.009 -4.494 -5.034 1.00 89.38 214 THR A CA 1
ATOM 1683 C C . THR A 1 214 ? 18.415 -5.045 -5.284 1.00 89.38 214 THR A C 1
ATOM 1685 O O . THR A 1 214 ? 19.082 -4.576 -6.193 1.00 89.38 214 THR A O 1
ATOM 1688 N N . THR A 1 215 ? 18.887 -5.996 -4.472 1.00 87.62 215 THR A N 1
ATOM 1689 C CA . THR A 1 215 ? 20.212 -6.621 -4.632 1.00 87.62 215 THR A CA 1
ATOM 1690 C C . THR A 1 215 ? 20.243 -7.708 -5.696 1.00 87.62 215 THR A C 1
ATOM 1692 O O . THR A 1 215 ? 21.304 -7.972 -6.240 1.00 87.62 215 THR A O 1
ATOM 1695 N N . GLU A 1 216 ? 19.102 -8.318 -6.027 1.00 86.69 216 GLU A N 1
ATOM 1696 C CA . GLU A 1 216 ? 19.060 -9.344 -7.080 1.00 86.69 216 GLU A CA 1
ATOM 1697 C C . GLU A 1 216 ? 19.407 -8.760 -8.457 1.00 86.69 216 GLU A C 1
ATOM 1699 O O . GLU A 1 216 ? 20.003 -9.452 -9.269 1.00 86.69 216 GLU A O 1
ATOM 1704 N N . ALA A 1 217 ? 19.149 -7.465 -8.669 1.00 78.88 217 ALA A N 1
ATOM 1705 C CA . ALA A 1 217 ? 19.539 -6.749 -9.883 1.00 78.88 217 ALA A CA 1
ATOM 1706 C C . ALA A 1 217 ? 21.063 -6.557 -10.044 1.00 78.88 217 ALA A C 1
ATOM 1708 O O . ALA A 1 217 ? 21.520 -6.192 -11.123 1.00 78.88 217 ALA A O 1
ATOM 1709 N N . GLU A 1 218 ? 21.851 -6.736 -8.977 1.00 67.06 218 GLU A N 1
ATOM 1710 C CA . GLU A 1 218 ? 23.314 -6.567 -8.997 1.00 67.06 218 GLU A CA 1
ATOM 1711 C C . GLU A 1 218 ? 24.059 -7.905 -9.193 1.00 67.06 218 GLU A C 1
ATOM 1713 O O . GLU A 1 218 ? 25.213 -7.903 -9.615 1.00 67.06 218 GLU A O 1
ATOM 1718 N N . ASP A 1 219 ? 23.414 -9.044 -8.913 1.00 56.97 219 ASP A N 1
ATOM 1719 C CA . ASP A 1 219 ? 24.051 -10.372 -8.860 1.00 56.97 219 ASP A CA 1
ATOM 1720 C C . ASP A 1 219 ? 24.075 -11.121 -10.218 1.00 56.97 219 ASP A C 1
ATOM 1722 O O . ASP A 1 219 ? 24.617 -12.226 -10.302 1.00 56.97 219 ASP A O 1
ATOM 1726 N N . GLU A 1 220 ? 23.530 -10.539 -11.293 1.00 50.81 220 GLU A N 1
ATOM 1727 C CA . GLU A 1 220 ? 23.417 -11.178 -12.621 1.00 50.81 220 GLU A CA 1
ATOM 1728 C C . GLU A 1 220 ? 24.597 -10.910 -13.582 1.00 50.81 220 GLU A C 1
ATOM 1730 O O . GLU A 1 220 ? 24.598 -11.386 -14.719 1.00 50.81 220 GLU A O 1
ATOM 1735 N N . GLU A 1 221 ? 25.671 -10.248 -13.131 1.00 38.94 221 GLU A N 1
ATOM 1736 C CA . GLU A 1 221 ? 26.966 -10.275 -13.836 1.00 38.94 221 GLU A CA 1
ATOM 1737 C C . GLU A 1 221 ? 27.776 -11.548 -13.495 1.00 38.94 221 GLU A C 1
ATOM 1739 O O . GLU A 1 221 ? 28.770 -11.486 -12.765 1.00 38.94 221 GLU A O 1
ATOM 1744 N N . LEU A 1 222 ? 27.397 -12.714 -14.047 1.00 35.34 222 LEU A N 1
ATOM 1745 C CA . LEU A 1 222 ? 28.261 -13.915 -14.101 1.00 35.34 222 LEU A CA 1
ATOM 1746 C C . LEU A 1 222 ? 28.172 -14.694 -15.423 1.00 35.34 222 LEU A C 1
ATOM 1748 O O . LEU A 1 222 ? 27.123 -15.315 -15.701 1.00 35.34 222 LEU A O 1
#